Protein AF-A0A270NIE6-F1 (afdb_monomer)

Solvent-accessible surface area (backbone atoms only — not comparable to full-atom values): 16792 Å² total; per-residue (Å²): 114,75,76,63,45,63,46,50,38,39,29,34,31,37,40,39,69,91,58,76,72,56,66,39,48,55,47,39,53,56,35,48,53,36,43,53,53,34,56,81,64,68,55,95,53,49,45,58,44,56,24,44,24,31,44,52,94,65,23,50,78,43,71,44,88,89,45,62,70,89,76,57,91,70,56,41,25,40,32,25,55,38,37,57,43,45,68,83,49,50,78,67,17,35,52,46,37,45,51,52,52,51,52,41,39,77,68,23,21,28,41,32,23,9,50,60,25,38,60,52,42,44,78,68,62,71,51,94,58,83,70,79,80,87,55,83,86,41,101,49,44,50,58,48,74,55,92,49,39,33,38,18,38,46,69,70,16,39,58,56,50,52,41,40,54,38,25,51,63,65,31,64,66,37,28,50,51,44,41,56,74,69,63,58,89,46,66,21,54,49,62,68,35,54,70,41,72,55,81,76,50,56,69,74,50,68,42,46,43,36,24,52,51,51,46,66,78,39,43,46,82,38,92,55,68,65,59,35,22,64,57,29,74,37,56,69,73,59,41,44,54,51,29,24,73,57,63,76,39,44,62,70,60,48,50,52,44,50,30,43,38,50,43,53,52,43,45,74,73,65,47,55,73,89,58,40,30,54,63,38,35,29,91,48,61,67,61,39,49,53,53,37,23,73,73,70,75,38,46,73,70,54,48,53,49,38,42,77,64,36,57,129

InterPro domains:
  IPR009057 Homedomain-like superfamily [SSF46689] (206-255)
  IPR009057 Homedomain-like superfamily [SSF46689] (258-305)
  IPR018060 AraC-like, DNA binding HTH domain [PF12833] (229-305)
  IPR018060 AraC-like, DNA binding HTH domain [PS01124] (209-306)
  IPR018060 AraC-like, DNA binding HTH domain [SM00342] (222-304)
  IPR029062 Class I glutamine amidotransferase-like [G3DSA:3.40.50.880] (5-189)
  IPR029062 Class I glutamine amidotransferase-like [SSF52317] (10-180)
  IPR050204 AraC/XylS family transcriptional regulators [PTHR46796] (179-305)

Radius of gyration: 19.14 Å; Cα contacts (8 Å, |Δi|>4): 491; chains: 1; bounding box: 47×41×54 Å

Sequence (312 aa):
MEAATRKVYEIAVVESPGADASSVAAWGEVLHIANQAAMRRAADAPRLIATRWTTDEDGTPMACAGARPPCLDRPRAIALPDERSTRHLDGRAAAAFAHWLQTHHASGTTIAACNGSVSFIDRHGLLQSAPPLLLRDLDHAVVEDVDGIVTAIGSSAWIFIALRMIHRVYGSEVMGHVAGEAALCRRAMIAAGLHHFAPDFSHGDSAVLRAQRWLHGNLAVGIDLDGMCRASLLKPRTLQRRFSRATGTGPIKYAQHLRISYAQRLILRGVRIRDVHNRVGYTDSSAFRRIFHRISGCSPSKYIRYVMRGGE

Structure (mmCIF, N/CA/C/O backbone):
data_AF-A0A270NIE6-F1
#
_entry.id   AF-A0A270NIE6-F1
#
loop_
_atom_site.group_PDB
_atom_site.id
_atom_site.type_symbol
_atom_site.label_atom_id
_atom_site.label_alt_id
_atom_site.label_comp_id
_atom_site.label_asym_id
_atom_site.label_entity_id
_atom_site.label_seq_id
_atom_site.pdbx_PDB_ins_code
_atom_site.Cartn_x
_atom_site.Cartn_y
_atom_site.Cartn_z
_atom_site.occupancy
_atom_site.B_iso_or_equiv
_atom_site.auth_seq_id
_atom_site.auth_comp_id
_atom_site.auth_asym_id
_atom_site.auth_atom_id
_atom_site.pdbx_PDB_model_num
ATOM 1 N N . MET A 1 1 ? -13.971 23.254 2.337 1.00 37.47 1 MET A N 1
ATOM 2 C CA . MET A 1 1 ? -13.700 22.099 3.224 1.00 37.47 1 MET A CA 1
ATOM 3 C C . MET A 1 1 ? -12.950 20.975 2.498 1.00 37.47 1 MET A C 1
ATOM 5 O O . MET A 1 1 ? -11.916 20.549 2.989 1.00 37.47 1 MET A O 1
ATOM 9 N N . GLU A 1 2 ? -13.370 20.589 1.285 1.00 35.31 2 GLU A N 1
ATOM 10 C CA . GLU A 1 2 ? -12.753 19.529 0.451 1.00 35.31 2 GLU A CA 1
ATOM 11 C C . GLU A 1 2 ? -11.279 19.782 0.038 1.00 35.31 2 GLU A C 1
ATOM 13 O O . GLU A 1 2 ? -10.487 18.857 -0.129 1.00 35.31 2 GLU A O 1
ATOM 18 N N . ALA A 1 3 ? -10.861 21.050 -0.068 1.00 38.31 3 ALA A N 1
ATOM 19 C CA . ALA A 1 3 ? -9.466 21.413 -0.345 1.00 38.31 3 ALA A CA 1
ATOM 20 C C . ALA A 1 3 ? -8.526 21.251 0.869 1.00 38.31 3 ALA A C 1
ATOM 22 O O . ALA A 1 3 ? -7.316 21.137 0.689 1.00 38.31 3 ALA A O 1
ATOM 23 N N . ALA A 1 4 ? -9.058 21.246 2.099 1.00 43.34 4 ALA A N 1
ATOM 24 C CA . ALA A 1 4 ? -8.264 21.100 3.323 1.00 43.34 4 ALA A CA 1
ATO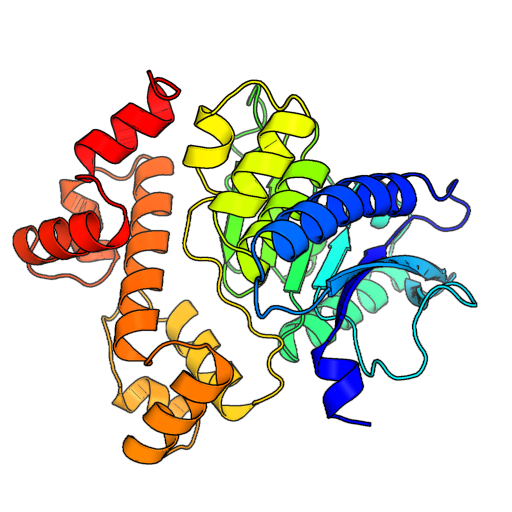M 25 C C . ALA A 1 4 ? -8.002 19.622 3.661 1.00 43.34 4 ALA A C 1
ATOM 27 O O . ALA A 1 4 ? -6.910 19.280 4.104 1.00 43.34 4 ALA A O 1
ATOM 28 N N . THR A 1 5 ? -8.959 18.735 3.373 1.00 49.25 5 THR A N 1
ATOM 29 C CA . THR A 1 5 ? -8.832 17.279 3.563 1.00 49.25 5 THR A CA 1
ATOM 30 C C . THR A 1 5 ? -7.877 16.635 2.562 1.00 49.25 5 THR A C 1
ATOM 32 O O . THR A 1 5 ? -7.151 15.707 2.908 1.00 49.25 5 THR A O 1
ATOM 35 N N . ARG A 1 6 ? -7.773 17.186 1.343 1.00 56.72 6 ARG A N 1
ATOM 36 C CA . ARG A 1 6 ? -6.775 16.772 0.339 1.00 56.72 6 ARG A CA 1
ATOM 37 C C . ARG A 1 6 ? -5.321 17.023 0.742 1.00 56.72 6 ARG A C 1
ATOM 39 O O . ARG A 1 6 ? -4.435 16.443 0.124 1.00 56.72 6 ARG A O 1
ATOM 46 N N . LYS A 1 7 ? -5.069 17.863 1.752 1.00 80.12 7 LYS A N 1
ATOM 47 C CA . LYS A 1 7 ? -3.715 18.219 2.204 1.00 80.12 7 LYS A CA 1
ATOM 48 C C . LYS A 1 7 ? -3.139 17.262 3.241 1.00 80.12 7 LYS A C 1
ATOM 50 O O . LYS A 1 7 ? -1.988 17.445 3.624 1.00 80.12 7 LYS A O 1
ATOM 55 N N . VAL A 1 8 ? -3.900 16.272 3.704 1.00 90.44 8 VAL A N 1
ATOM 56 C CA . VAL A 1 8 ? -3.464 15.361 4.766 1.00 90.44 8 VAL A CA 1
ATOM 57 C C . VAL A 1 8 ? -3.640 13.909 4.334 1.00 90.44 8 VAL A C 1
ATOM 59 O O . VAL A 1 8 ? -4.659 13.519 3.765 1.00 90.44 8 VAL A O 1
ATOM 62 N N . TYR A 1 9 ? -2.622 13.101 4.602 1.00 93.31 9 TYR A N 1
ATOM 63 C CA . TYR A 1 9 ? -2.654 11.656 4.475 1.00 93.31 9 TYR A CA 1
ATOM 64 C C . TYR A 1 9 ? -2.540 11.059 5.873 1.00 93.31 9 TYR A C 1
ATOM 66 O O . TYR A 1 9 ? -1.453 10.947 6.436 1.00 93.31 9 TYR A O 1
ATOM 74 N N . GLU A 1 10 ? -3.694 10.729 6.446 1.00 95.06 10 GLU A N 1
ATOM 75 C CA . GLU A 1 10 ? -3.774 10.120 7.768 1.00 95.06 10 GLU A CA 1
ATOM 76 C C . GLU A 1 10 ? -3.450 8.629 7.717 1.00 95.06 10 GLU A C 1
ATOM 78 O O . GLU A 1 10 ? -4.036 7.873 6.930 1.00 95.06 10 GLU A O 1
ATOM 83 N N . ILE A 1 11 ? -2.562 8.233 8.625 1.00 96.38 11 ILE A N 1
ATOM 84 C CA . ILE A 1 11 ? -2.233 6.858 8.963 1.00 96.38 11 ILE A CA 1
ATOM 85 C C . ILE A 1 11 ? -2.731 6.606 10.390 1.00 96.38 11 ILE A C 1
ATOM 87 O O . ILE A 1 11 ? -2.149 7.099 11.355 1.00 96.38 11 ILE A O 1
ATOM 91 N N . ALA A 1 12 ? -3.818 5.850 10.517 1.00 95.88 12 ALA A N 1
ATOM 92 C CA . ALA A 1 12 ? -4.342 5.395 11.798 1.00 95.88 12 ALA A CA 1
ATOM 93 C C . ALA A 1 12 ? -3.438 4.285 12.346 1.00 95.88 12 ALA A C 1
ATOM 95 O O . ALA A 1 12 ? -3.408 3.190 11.790 1.00 95.88 12 ALA A O 1
ATOM 96 N N . VAL A 1 13 ? -2.683 4.565 13.405 1.00 95.69 13 VAL A N 1
ATOM 97 C CA . VAL A 1 13 ? -1.805 3.597 14.071 1.00 95.69 13 VAL A CA 1
ATOM 98 C C . VAL A 1 13 ? -2.585 2.956 15.212 1.00 95.69 13 VAL A C 1
ATOM 100 O O . VAL A 1 13 ? -2.891 3.625 16.199 1.00 95.69 13 VAL A O 1
ATOM 103 N N . VAL A 1 14 ? -2.935 1.678 15.050 1.00 94.50 14 VAL A N 1
ATOM 104 C CA . VAL A 1 14 ? -3.731 0.930 16.029 1.00 94.50 14 VAL A CA 1
ATOM 105 C C . VAL A 1 14 ? -2.814 0.292 17.063 1.00 94.50 14 VAL A C 1
ATOM 107 O O . VAL A 1 14 ? -1.990 -0.568 16.743 1.00 94.50 14 VAL A O 1
ATOM 110 N N . GLU A 1 15 ? -2.974 0.698 18.311 1.00 90.38 15 GLU A N 1
ATOM 111 C CA . GLU A 1 15 ? -2.243 0.184 19.463 1.00 90.38 15 GLU A CA 1
ATOM 112 C C . GLU A 1 15 ? -3.169 -0.628 20.376 1.00 90.38 15 GLU A C 1
ATOM 114 O O . GLU A 1 15 ? -4.392 -0.482 20.346 1.00 90.38 15 GLU A O 1
ATOM 119 N N . SER A 1 16 ? -2.570 -1.481 21.210 1.00 85.50 16 SER A N 1
ATOM 120 C CA . SER A 1 16 ? -3.307 -2.190 22.259 1.00 85.50 16 SER A CA 1
ATOM 121 C C . SER A 1 16 ? -3.939 -1.194 23.242 1.00 85.50 16 SER A C 1
ATOM 123 O O . SER A 1 16 ? -3.305 -0.179 23.562 1.00 85.50 16 SER A O 1
ATOM 125 N N . PRO A 1 17 ? -5.123 -1.499 23.798 1.00 83.38 17 PRO A N 1
ATOM 126 C CA . PRO A 1 17 ? -5.678 -0.750 24.919 1.00 83.38 17 PRO A CA 1
ATOM 127 C C . PRO A 1 17 ? -4.657 -0.642 26.058 1.00 83.38 17 PRO A C 1
ATOM 129 O O . PRO A 1 17 ? -3.966 -1.613 26.372 1.00 83.38 17 PRO A O 1
ATOM 132 N N . GLY A 1 18 ? -4.522 0.552 26.640 1.00 76.19 18 GLY A N 1
ATOM 133 C CA . GLY A 1 18 ? -3.609 0.811 27.760 1.00 76.19 18 GLY A CA 1
ATOM 134 C C . GLY A 1 18 ? -2.116 0.887 27.414 1.00 76.19 18 GLY A C 1
ATOM 135 O O . GLY A 1 18 ? -1.318 1.096 28.319 1.00 76.19 18 GLY A O 1
ATOM 136 N N . ALA A 1 19 ? -1.718 0.749 26.144 1.00 77.06 19 ALA A N 1
ATOM 137 C CA . ALA A 1 19 ? -0.313 0.877 25.762 1.00 77.06 19 ALA A CA 1
ATOM 138 C C . ALA A 1 19 ? 0.218 2.309 25.956 1.00 77.06 19 ALA A C 1
ATOM 140 O O . ALA A 1 19 ? -0.483 3.293 25.707 1.00 77.06 19 ALA A O 1
ATOM 141 N N . ASP A 1 20 ? 1.489 2.435 26.314 1.00 72.12 20 ASP A N 1
ATOM 142 C CA . ASP A 1 20 ? 2.239 3.685 26.223 1.00 72.12 20 ASP A CA 1
ATOM 143 C C . ASP A 1 20 ? 2.320 4.027 24.728 1.00 72.12 20 ASP A C 1
ATOM 145 O O . ASP A 1 20 ? 2.699 3.148 23.950 1.00 72.12 20 ASP A O 1
ATOM 149 N N . ALA A 1 21 ? 1.938 5.248 24.320 1.00 78.44 21 ALA A N 1
ATOM 150 C CA . ALA A 1 21 ? 1.742 5.719 22.930 1.00 78.44 21 ALA A CA 1
ATOM 151 C C . ALA A 1 21 ? 3.026 5.757 22.056 1.00 78.44 21 ALA A C 1
ATOM 153 O O . ALA A 1 21 ? 3.297 6.702 21.315 1.00 78.44 21 ALA A O 1
ATOM 154 N N . SER A 1 22 ? 3.851 4.732 22.190 1.00 81.75 22 SER A N 1
ATOM 155 C CA . SER A 1 22 ? 5.202 4.558 21.689 1.00 81.75 22 SER A CA 1
ATOM 156 C C . SER A 1 22 ? 5.226 4.279 20.194 1.00 81.75 22 SER A C 1
ATOM 158 O O . SER A 1 22 ? 6.094 4.802 19.499 1.00 81.75 22 SER A O 1
ATOM 160 N N . SER A 1 23 ? 4.256 3.522 19.665 1.00 85.31 23 SER A N 1
ATOM 161 C CA . SER A 1 23 ? 4.218 3.233 18.231 1.00 85.31 23 SER A CA 1
ATOM 162 C C . SER A 1 23 ? 3.799 4.479 17.467 1.00 85.31 23 SER A C 1
ATOM 164 O O . SER A 1 23 ? 4.490 4.886 16.538 1.00 85.31 23 SER A O 1
ATOM 166 N N . VAL A 1 24 ? 2.716 5.147 17.872 1.00 89.62 24 VAL A N 1
ATOM 167 C CA . VAL A 1 24 ? 2.288 6.383 17.198 1.00 89.62 24 VAL A CA 1
ATOM 168 C C . VAL A 1 24 ? 3.349 7.490 17.290 1.00 89.62 24 VAL A C 1
ATOM 170 O O . VAL A 1 24 ? 3.541 8.215 16.313 1.00 89.62 24 VAL A O 1
ATOM 173 N N . ALA A 1 25 ? 4.087 7.586 18.404 1.00 89.88 25 ALA A N 1
ATOM 174 C CA . ALA A 1 25 ? 5.200 8.525 18.553 1.00 89.88 25 ALA A CA 1
ATOM 175 C C . ALA A 1 25 ? 6.346 8.219 17.574 1.00 89.88 25 ALA A C 1
ATOM 177 O O . ALA A 1 25 ? 6.747 9.103 16.816 1.00 89.88 25 ALA A O 1
ATOM 178 N N . ALA A 1 26 ? 6.795 6.959 17.503 1.00 91.00 26 ALA A N 1
ATOM 179 C CA . ALA A 1 26 ? 7.841 6.531 16.571 1.00 91.00 26 ALA A CA 1
ATOM 180 C C . ALA A 1 26 ? 7.449 6.776 15.101 1.00 91.00 26 ALA A C 1
ATOM 182 O O . ALA A 1 26 ? 8.252 7.240 14.290 1.00 91.00 26 ALA A O 1
ATOM 183 N N . TRP A 1 27 ? 6.184 6.529 14.747 1.00 93.25 27 TRP A N 1
ATOM 184 C CA . TRP A 1 27 ? 5.658 6.893 13.431 1.00 93.25 27 TRP A CA 1
ATOM 185 C C . TRP A 1 27 ? 5.664 8.410 13.219 1.00 93.25 27 TRP A C 1
ATOM 187 O O . TRP A 1 27 ? 6.053 8.874 12.149 1.00 93.25 27 TRP A O 1
ATOM 197 N N . GLY A 1 28 ? 5.265 9.191 14.223 1.00 93.25 28 GLY A N 1
ATOM 198 C CA . GLY A 1 28 ? 5.285 10.651 14.185 1.00 93.25 28 GLY A CA 1
ATOM 199 C C . GLY A 1 28 ? 6.659 11.222 13.830 1.00 93.25 28 GLY A C 1
ATOM 200 O O . GLY A 1 28 ? 6.741 12.088 12.959 1.00 93.25 28 GLY A O 1
ATOM 201 N N . GLU A 1 29 ? 7.730 10.700 14.428 1.00 93.44 29 GLU A N 1
ATOM 202 C CA . GLU A 1 29 ? 9.116 11.103 14.145 1.00 93.44 29 GLU A CA 1
ATOM 203 C C . GLU A 1 29 ? 9.521 10.799 12.697 1.00 93.44 29 GLU A C 1
ATOM 205 O O . GLU A 1 29 ? 9.965 11.681 11.959 1.00 93.44 29 GLU A O 1
ATOM 210 N N . VAL A 1 30 ? 9.285 9.569 12.240 1.00 93.88 30 VAL A N 1
ATOM 211 C CA . VAL A 1 30 ? 9.626 9.129 10.877 1.00 93.88 30 VAL A CA 1
ATOM 212 C C . VAL A 1 30 ? 8.860 9.937 9.825 1.00 93.88 30 VAL A C 1
ATOM 214 O O . VAL A 1 30 ? 9.427 10.391 8.826 1.00 93.88 30 VAL A O 1
ATOM 217 N N . LEU A 1 31 ? 7.566 10.176 10.057 1.00 95.69 31 LEU A N 1
ATOM 218 C CA . LEU A 1 31 ? 6.741 11.003 9.180 1.00 95.69 31 LEU A CA 1
ATOM 219 C C . LEU A 1 31 ? 7.132 12.482 9.252 1.00 95.69 31 LEU A C 1
ATOM 221 O O . LEU A 1 31 ? 6.995 13.192 8.256 1.00 95.69 31 LEU A O 1
ATOM 225 N N . HIS A 1 32 ? 7.630 12.970 10.389 1.00 95.06 32 HIS A N 1
ATOM 226 C CA . HIS A 1 32 ? 8.150 14.328 10.506 1.00 95.06 32 HIS A CA 1
ATOM 227 C C . HIS A 1 32 ? 9.356 14.536 9.585 1.00 95.06 32 HIS A C 1
ATOM 229 O O . HIS A 1 32 ? 9.351 15.482 8.793 1.00 95.06 32 HIS A O 1
ATOM 235 N N . ILE A 1 33 ? 10.325 13.615 9.606 1.00 94.50 33 ILE A N 1
ATOM 236 C CA . ILE A 1 33 ? 11.493 13.639 8.709 1.00 94.50 33 ILE A CA 1
ATOM 237 C C . ILE A 1 33 ? 11.033 13.598 7.244 1.00 94.50 33 ILE A C 1
ATOM 239 O O . ILE A 1 33 ? 11.468 14.413 6.426 1.00 94.50 33 ILE A O 1
ATOM 243 N N . ALA A 1 34 ? 10.084 12.714 6.915 1.00 95.38 34 ALA A N 1
ATOM 244 C CA . ALA A 1 34 ? 9.528 12.603 5.566 1.00 95.38 34 ALA A CA 1
ATOM 245 C C . ALA A 1 34 ? 8.875 13.911 5.087 1.00 95.38 34 ALA A C 1
ATOM 247 O O . ALA A 1 34 ? 9.151 14.379 3.981 1.00 95.38 34 ALA A O 1
ATOM 248 N N . ASN A 1 35 ? 8.039 14.523 5.931 1.00 96.06 35 ASN A N 1
ATOM 249 C CA . ASN A 1 35 ? 7.370 15.789 5.641 1.00 96.06 35 ASN A CA 1
ATOM 250 C C . ASN A 1 35 ? 8.386 16.916 5.407 1.00 96.06 35 ASN A C 1
ATOM 252 O O . ASN A 1 35 ? 8.251 17.661 4.439 1.00 96.06 35 ASN A O 1
ATOM 256 N N . GLN A 1 36 ? 9.421 17.031 6.248 1.00 94.25 36 GLN A N 1
ATOM 257 C CA . GLN A 1 36 ? 10.471 18.035 6.058 1.00 94.25 36 GLN A CA 1
ATOM 258 C C . GLN A 1 36 ? 11.211 17.836 4.730 1.00 94.25 36 GLN A C 1
ATOM 260 O O . GLN A 1 36 ? 11.423 18.790 3.979 1.00 94.25 36 GLN A O 1
ATOM 265 N N . ALA A 1 37 ? 11.587 16.597 4.419 1.00 93.69 37 ALA A N 1
ATOM 266 C CA . ALA A 1 37 ? 12.301 16.268 3.194 1.00 93.69 37 ALA A CA 1
ATOM 267 C C . ALA A 1 37 ? 11.462 16.519 1.932 1.00 93.69 37 ALA A C 1
ATOM 269 O O . ALA A 1 37 ? 12.011 16.975 0.926 1.00 93.69 37 ALA A O 1
ATOM 270 N N . ALA A 1 38 ? 10.151 16.266 1.996 1.00 94.25 38 ALA A N 1
ATOM 271 C CA . ALA A 1 38 ? 9.194 16.579 0.939 1.00 94.25 38 ALA A CA 1
ATOM 272 C C . ALA A 1 38 ? 9.005 18.097 0.762 1.00 94.25 38 ALA A C 1
ATOM 274 O O . ALA A 1 38 ? 9.014 18.589 -0.367 1.00 94.25 38 ALA A O 1
ATOM 275 N N . MET A 1 39 ? 8.916 18.855 1.862 1.00 92.12 39 MET A N 1
ATOM 276 C CA . MET A 1 39 ? 8.812 20.321 1.834 1.00 92.12 39 MET A CA 1
ATOM 277 C C . MET A 1 39 ? 10.044 20.976 1.206 1.00 92.12 39 MET A C 1
ATOM 279 O O . MET A 1 39 ? 9.897 21.8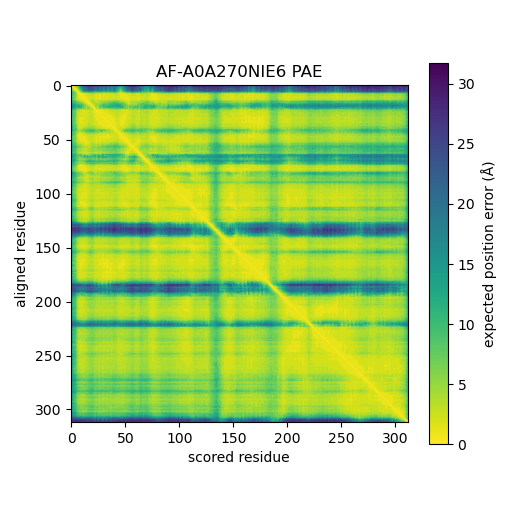27 0.333 1.00 92.12 39 MET A O 1
ATOM 283 N N . ARG A 1 40 ? 11.258 20.544 1.578 1.00 92.56 40 ARG A N 1
ATOM 284 C CA . ARG A 1 40 ? 12.515 21.050 0.984 1.00 92.56 40 ARG A CA 1
ATOM 285 C C . ARG A 1 40 ? 12.597 20.822 -0.529 1.00 92.56 40 ARG A C 1
ATOM 287 O O . ARG A 1 40 ? 13.335 21.521 -1.211 1.00 92.56 40 ARG A O 1
ATOM 294 N N . ARG A 1 41 ? 11.844 19.848 -1.043 1.00 91.06 41 ARG A N 1
ATOM 295 C CA . ARG A 1 41 ? 11.765 19.485 -2.465 1.00 91.06 41 ARG A CA 1
ATOM 296 C C . ARG A 1 41 ? 10.552 20.074 -3.182 1.00 91.06 41 ARG A C 1
ATOM 298 O O . ARG A 1 41 ? 10.339 19.749 -4.344 1.00 91.06 41 ARG A O 1
ATOM 305 N N . ALA A 1 42 ? 9.753 20.899 -2.502 1.00 87.25 42 ALA A N 1
ATOM 306 C CA . ALA A 1 42 ? 8.506 21.458 -3.023 1.00 87.25 42 ALA A CA 1
ATOM 307 C C . ALA A 1 42 ? 7.551 20.389 -3.600 1.00 87.25 42 ALA A C 1
ATOM 309 O O . ALA A 1 42 ? 6.910 20.602 -4.629 1.00 87.25 42 ALA A O 1
ATOM 310 N N . ALA A 1 43 ? 7.467 19.221 -2.950 1.00 82.88 43 ALA A N 1
ATOM 311 C CA . ALA A 1 43 ? 6.586 18.146 -3.392 1.00 82.88 43 ALA A CA 1
ATOM 312 C C . ALA A 1 43 ? 5.105 18.560 -3.286 1.00 82.88 43 ALA A C 1
ATOM 314 O O . ALA A 1 43 ? 4.629 18.906 -2.203 1.00 82.88 43 ALA A O 1
ATOM 315 N N . ASP A 1 44 ? 4.363 18.468 -4.393 1.00 86.12 44 ASP A N 1
ATOM 316 C CA . ASP A 1 44 ? 2.907 18.661 -4.422 1.00 86.12 44 ASP A CA 1
ATOM 317 C C . ASP A 1 44 ? 2.192 17.379 -3.968 1.00 86.12 44 ASP A C 1
ATOM 319 O O .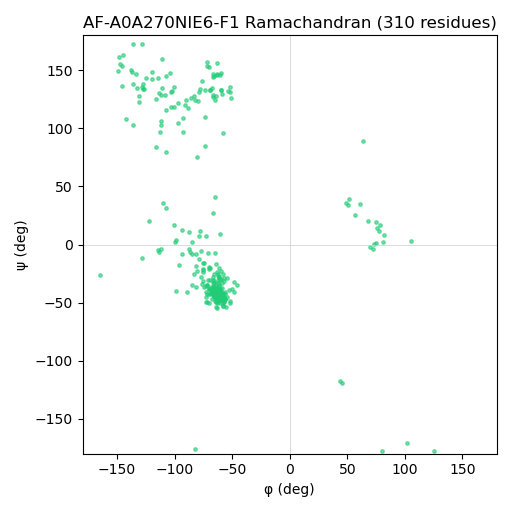 ASP A 1 44 ? 1.705 16.574 -4.764 1.00 86.12 44 ASP A O 1
ATOM 323 N N . ALA A 1 45 ? 2.224 17.134 -2.659 1.00 87.75 45 ALA A N 1
ATOM 324 C CA . ALA A 1 45 ? 1.684 15.931 -2.042 1.00 87.75 45 ALA A CA 1
ATOM 325 C C . ALA A 1 45 ? 1.098 16.234 -0.651 1.00 87.75 45 ALA A C 1
ATOM 327 O O . ALA A 1 45 ? 1.524 17.178 0.020 1.00 87.75 45 ALA A O 1
ATOM 328 N N . PRO A 1 46 ? 0.116 15.442 -0.182 1.00 91.88 46 PRO A N 1
ATOM 329 C CA . PRO A 1 46 ? -0.461 15.628 1.144 1.00 91.88 46 PRO A CA 1
ATOM 330 C C . PRO A 1 46 ? 0.585 15.414 2.243 1.00 91.88 46 PRO A C 1
ATOM 332 O O . PRO A 1 46 ? 1.451 14.549 2.129 1.00 91.88 46 PRO A O 1
ATOM 335 N N . ARG A 1 47 ? 0.467 16.157 3.345 1.00 93.88 47 ARG A N 1
ATOM 336 C CA . ARG A 1 47 ? 1.251 15.959 4.569 1.00 93.88 47 ARG A CA 1
ATOM 337 C C . ARG A 1 47 ? 0.885 14.625 5.217 1.00 93.88 47 ARG A C 1
ATOM 339 O O . ARG A 1 47 ? -0.292 14.382 5.482 1.00 93.88 47 ARG A O 1
ATOM 346 N N . LEU A 1 48 ? 1.873 13.793 5.523 1.00 95.56 48 LEU A N 1
ATOM 347 C CA . LEU A 1 48 ? 1.661 12.551 6.265 1.00 95.56 48 LEU A CA 1
ATOM 348 C C . LEU A 1 48 ? 1.493 12.841 7.758 1.00 95.56 48 LEU A C 1
ATOM 350 O O . LEU A 1 48 ? 2.290 13.582 8.338 1.00 95.56 48 LEU A O 1
ATOM 354 N N . ILE A 1 49 ? 0.485 12.239 8.387 1.00 95.12 49 ILE A N 1
ATOM 355 C CA . ILE A 1 49 ? 0.309 12.269 9.845 1.00 95.12 49 ILE A CA 1
ATOM 356 C C . ILE A 1 49 ? 0.008 10.866 10.367 1.00 95.12 49 ILE A C 1
ATOM 358 O O . ILE A 1 49 ? -0.665 10.086 9.692 1.00 95.12 49 ILE A O 1
ATOM 362 N N . ALA A 1 50 ? 0.478 10.575 11.576 1.00 95.12 50 ALA A N 1
ATOM 363 C CA . ALA A 1 50 ? 0.079 9.399 12.334 1.00 95.12 50 ALA A CA 1
ATOM 364 C C . ALA A 1 50 ? -0.932 9.825 13.400 1.00 95.12 50 ALA A C 1
ATOM 366 O O . ALA A 1 50 ? -0.709 10.815 14.098 1.00 95.12 50 ALA A O 1
ATOM 367 N N . THR A 1 51 ? -2.041 9.100 13.509 1.00 94.69 51 THR A N 1
ATOM 368 C CA . THR A 1 51 ? -3.059 9.318 14.542 1.00 94.69 51 THR A CA 1
ATOM 369 C C . THR A 1 51 ? -3.192 8.060 15.380 1.00 94.69 51 THR A C 1
ATOM 371 O O . THR A 1 51 ? -3.063 6.947 14.870 1.00 94.69 51 THR A O 1
ATOM 374 N N . ARG A 1 52 ? -3.403 8.230 16.686 1.00 93.38 52 ARG A N 1
ATOM 375 C CA . ARG A 1 52 ? -3.486 7.112 17.623 1.00 93.38 52 ARG A CA 1
ATOM 376 C C . ARG A 1 52 ? -4.890 6.526 17.627 1.00 93.38 52 ARG A C 1
ATOM 378 O O . ARG A 1 52 ? -5.859 7.262 17.825 1.00 93.38 52 ARG A O 1
ATOM 385 N N . TRP A 1 53 ? -4.975 5.216 17.446 1.00 93.81 53 TRP A N 1
ATOM 386 C CA . TRP A 1 53 ? -6.208 4.449 17.539 1.00 93.81 53 TRP A CA 1
ATOM 387 C C . TRP A 1 53 ? -6.032 3.316 18.544 1.00 93.81 53 TRP A C 1
ATOM 389 O O . TRP A 1 53 ? -4.966 2.709 18.623 1.00 93.81 53 TRP A O 1
ATOM 399 N N . THR A 1 54 ? -7.084 3.026 19.293 1.00 91.88 54 THR A N 1
ATOM 400 C CA . THR A 1 54 ? -7.176 1.867 20.188 1.00 91.88 54 THR A CA 1
ATOM 401 C C . THR A 1 54 ? -8.463 1.113 19.890 1.00 91.88 54 THR A C 1
ATOM 403 O O . THR A 1 54 ? -9.292 1.571 19.108 1.00 91.88 54 THR A O 1
ATOM 406 N N . THR A 1 55 ? -8.637 -0.045 20.499 1.00 90.44 55 THR A N 1
ATOM 407 C CA . THR A 1 55 ? -9.877 -0.825 20.482 1.00 90.44 55 THR A CA 1
ATOM 408 C C . THR A 1 55 ? -10.600 -0.673 21.817 1.00 90.44 55 THR A C 1
ATOM 410 O O . THR A 1 55 ? -9.960 -0.464 22.849 1.00 90.44 55 THR A O 1
ATOM 413 N N . ASP A 1 56 ? -11.928 -0.716 21.804 1.00 88.19 56 ASP A N 1
ATOM 414 C CA . ASP A 1 56 ? -12.716 -0.908 23.024 1.00 88.19 56 ASP A CA 1
ATOM 415 C C . ASP A 1 56 ? -12.815 -2.402 23.394 1.00 88.19 56 ASP A C 1
ATOM 417 O O . ASP A 1 56 ? -12.200 -3.261 22.753 1.00 88.19 56 ASP A O 1
ATOM 421 N N . GLU A 1 57 ? -13.576 -2.716 24.446 1.00 83.75 57 GLU A N 1
ATOM 422 C CA . GLU A 1 57 ? -13.792 -4.093 24.918 1.00 83.75 57 GLU A CA 1
ATOM 423 C C . GLU A 1 57 ? -14.499 -4.979 23.876 1.00 83.75 57 GLU A C 1
ATOM 425 O O . GLU A 1 57 ? -14.264 -6.186 23.827 1.00 83.75 57 GLU A O 1
ATOM 430 N N . ASP A 1 58 ? -15.305 -4.383 22.993 1.00 86.62 58 ASP A N 1
ATOM 431 C CA . ASP A 1 58 ? -15.994 -5.071 21.898 1.00 86.62 58 ASP A CA 1
ATOM 432 C C . ASP A 1 58 ? -15.108 -5.226 20.646 1.00 86.62 58 ASP A C 1
ATOM 434 O O . ASP A 1 58 ? -15.549 -5.765 19.626 1.00 86.62 58 ASP A O 1
ATOM 438 N N . GLY A 1 59 ? -13.851 -4.772 20.699 1.00 84.00 59 GLY A N 1
ATOM 439 C CA . GLY A 1 59 ? -12.918 -4.794 19.574 1.00 84.00 59 GLY A CA 1
ATOM 440 C C . GLY A 1 59 ? -13.192 -3.721 18.520 1.00 84.00 59 GLY A C 1
ATOM 441 O O . GLY A 1 59 ? -12.647 -3.798 17.416 1.00 84.00 59 GLY A O 1
ATOM 442 N N . THR A 1 60 ? -14.014 -2.718 18.830 1.00 87.88 60 THR A N 1
ATOM 443 C CA . THR A 1 60 ? -14.331 -1.600 17.938 1.00 87.88 60 THR A CA 1
ATOM 444 C C . THR A 1 60 ? -13.200 -0.572 17.959 1.00 87.88 60 THR A C 1
ATOM 446 O O . THR A 1 60 ? -12.853 -0.048 19.019 1.00 87.88 60 THR A O 1
ATOM 449 N N . PRO A 1 61 ? -12.607 -0.231 16.803 1.00 89.19 61 PRO A N 1
ATOM 450 C CA . PRO A 1 61 ? -11.535 0.760 16.749 1.00 89.19 61 PRO A CA 1
ATOM 451 C C . PRO A 1 61 ? -12.038 2.180 16.949 1.00 89.19 61 PRO A C 1
ATOM 453 O O . PRO A 1 61 ? -12.966 2.628 16.276 1.00 89.19 61 PRO A O 1
ATOM 456 N N . MET A 1 62 ? -11.353 2.924 17.810 1.00 89.75 62 MET A N 1
ATOM 457 C CA . MET A 1 62 ? -11.651 4.311 18.128 1.00 89.75 62 MET A CA 1
ATOM 458 C C . MET A 1 62 ? -10.382 5.160 18.079 1.00 89.75 62 MET A C 1
ATOM 460 O O . MET A 1 62 ? -9.340 4.796 18.629 1.00 89.75 62 MET A O 1
ATOM 464 N N . ALA A 1 63 ? -10.473 6.325 17.439 1.00 90.69 63 ALA A N 1
ATOM 465 C CA . ALA A 1 63 ? -9.426 7.334 17.528 1.00 90.69 63 ALA A CA 1
ATOM 466 C C . ALA A 1 63 ? -9.377 7.888 18.957 1.00 90.69 63 ALA A C 1
ATOM 468 O O . ALA A 1 63 ? -10.415 8.239 19.523 1.00 90.69 63 ALA A O 1
ATOM 469 N N . CYS A 1 64 ? -8.181 8.028 19.529 1.00 86.50 64 CYS A N 1
ATOM 470 C CA . CYS A 1 64 ? -8.047 8.685 20.825 1.00 86.50 64 CYS A CA 1
ATOM 471 C C . CYS A 1 64 ? -8.482 10.161 20.728 1.00 86.50 64 CYS A C 1
ATOM 473 O O . CYS A 1 64 ? -8.267 10.822 19.707 1.00 86.50 64 CYS A O 1
ATOM 475 N N . ALA A 1 65 ? -9.086 10.695 21.794 1.00 75.06 65 ALA A N 1
ATOM 476 C CA . ALA A 1 65 ? -9.590 12.067 21.817 1.00 75.06 65 ALA A CA 1
ATOM 477 C C . ALA A 1 65 ? -8.499 13.083 21.426 1.00 75.06 65 ALA A C 1
ATOM 479 O O . ALA A 1 65 ? -7.371 13.022 21.909 1.00 75.06 65 ALA A O 1
ATOM 480 N N . GLY A 1 66 ? -8.831 14.002 20.514 1.00 74.88 66 GLY A N 1
ATOM 481 C CA . GLY A 1 66 ? -7.899 15.018 20.010 1.00 74.88 66 GLY A CA 1
ATOM 482 C C . GLY A 1 66 ? -6.806 14.500 19.064 1.00 74.88 66 GLY A C 1
ATOM 483 O O . GLY A 1 66 ? -6.067 15.309 18.509 1.00 74.88 66 GLY A O 1
ATOM 484 N N . ALA A 1 67 ? -6.714 13.188 18.814 1.0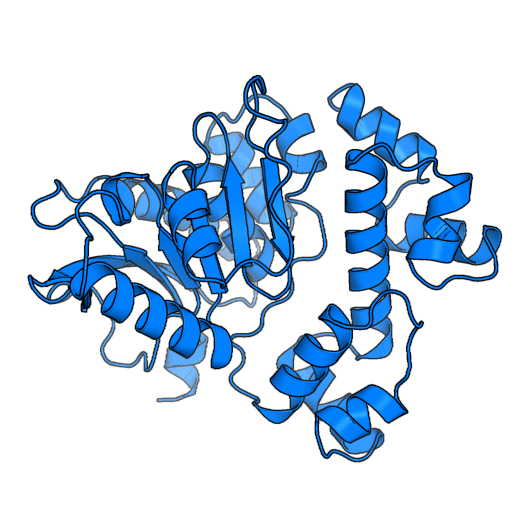0 74.56 67 ALA A N 1
ATOM 485 C CA . ALA A 1 67 ? -5.671 12.620 17.959 1.00 74.56 67 ALA A CA 1
ATOM 486 C C . ALA A 1 67 ? -5.898 12.880 16.463 1.00 74.56 67 ALA A C 1
ATOM 488 O O . ALA A 1 67 ? -4.976 12.696 15.670 1.00 74.56 67 ALA A O 1
ATOM 489 N N . ARG A 1 68 ? -7.110 13.284 16.058 1.00 85.12 68 ARG A N 1
ATOM 490 C CA . ARG A 1 68 ? -7.514 13.359 14.652 1.00 85.12 68 ARG A CA 1
ATOM 491 C C . ARG A 1 68 ? -8.085 14.730 14.273 1.00 85.12 68 ARG A C 1
ATOM 493 O O . ARG A 1 68 ? -8.962 15.233 14.974 1.00 85.12 68 ARG A O 1
ATOM 500 N N . PRO A 1 69 ? -7.664 15.314 13.134 1.00 79.44 69 PRO A N 1
ATOM 501 C CA . PRO A 1 69 ? -8.302 16.508 12.593 1.00 79.44 69 PRO A CA 1
ATOM 502 C C . PRO A 1 69 ? -9.800 16.266 12.310 1.00 79.44 69 PRO A C 1
ATOM 504 O O . PRO A 1 69 ? -10.120 15.313 11.596 1.00 79.44 69 PRO A O 1
ATOM 507 N N . PRO A 1 70 ? -10.719 17.138 12.774 1.00 73.31 70 PRO A N 1
ATOM 508 C CA . PRO A 1 70 ? -12.168 16.940 12.620 1.00 73.31 70 PRO A CA 1
ATOM 509 C C . PRO A 1 70 ? -12.655 16.879 11.169 1.00 73.31 70 PRO A C 1
ATOM 511 O O . PRO A 1 70 ? -13.747 16.399 10.898 1.00 73.31 70 PRO A O 1
ATOM 514 N N . CYS A 1 71 ? -11.867 17.401 10.227 1.00 72.50 71 CYS A N 1
ATOM 515 C CA . CYS A 1 71 ? -12.236 17.460 8.819 1.00 72.50 71 CYS A CA 1
ATOM 516 C C . CYS A 1 71 ? -12.064 16.131 8.075 1.00 72.50 71 CYS A C 1
ATOM 518 O O . CYS A 1 71 ? -12.509 16.031 6.937 1.00 72.50 71 CYS A O 1
ATOM 520 N N . LEU A 1 72 ? -11.386 15.136 8.653 1.00 79.69 72 LEU A N 1
ATOM 521 C CA . LEU A 1 72 ? -11.111 13.886 7.955 1.00 79.69 72 LEU A CA 1
ATOM 522 C C . LEU A 1 72 ? -12.288 12.916 8.099 1.00 79.69 72 LEU A C 1
ATOM 524 O O . LEU A 1 72 ? -12.657 12.550 9.207 1.00 79.69 72 LEU A O 1
ATOM 528 N N . ASP A 1 73 ? -12.816 12.416 6.981 1.00 81.38 73 ASP A N 1
ATOM 529 C CA . ASP A 1 73 ? -13.896 11.417 7.013 1.00 81.38 73 ASP A CA 1
ATOM 530 C C . ASP A 1 73 ? -13.376 10.054 7.482 1.00 81.38 73 ASP A C 1
ATOM 532 O O . ASP A 1 73 ? -13.887 9.462 8.424 1.00 81.38 73 ASP A O 1
ATOM 536 N N . ARG A 1 74 ? -12.276 9.578 6.887 1.00 87.75 74 ARG A N 1
ATOM 537 C CA . ARG A 1 74 ? -11.662 8.271 7.192 1.00 87.75 74 ARG A CA 1
ATOM 538 C C . ARG A 1 74 ? -10.137 8.294 7.032 1.00 87.75 74 ARG A C 1
ATOM 540 O O . ARG A 1 74 ? -9.641 9.108 6.245 1.00 87.75 74 ARG A O 1
ATOM 547 N N . PRO A 1 75 ? -9.398 7.407 7.717 1.00 93.38 75 PRO A N 1
ATOM 548 C CA . PRO A 1 75 ? -7.968 7.265 7.490 1.00 93.38 75 PRO A CA 1
ATOM 549 C C . PRO A 1 75 ? -7.685 6.739 6.076 1.00 93.38 75 PRO A C 1
ATOM 551 O O . PRO A 1 75 ? -8.431 5.918 5.527 1.00 93.38 75 PRO A O 1
ATOM 554 N N . ARG A 1 76 ? -6.587 7.206 5.472 1.00 94.56 76 ARG A N 1
ATOM 555 C CA . ARG A 1 76 ? -6.130 6.732 4.151 1.00 94.56 76 ARG A CA 1
ATOM 556 C C . ARG A 1 76 ? -5.312 5.448 4.271 1.00 94.56 76 ARG A C 1
ATOM 558 O O . ARG A 1 76 ? -5.306 4.640 3.341 1.00 94.56 76 ARG A O 1
ATOM 565 N N . ALA A 1 77 ? -4.690 5.229 5.427 1.00 96.69 77 ALA A N 1
ATOM 566 C CA . ALA A 1 77 ? -4.102 3.956 5.813 1.00 96.69 77 ALA A CA 1
ATOM 567 C C . ALA A 1 77 ? -4.411 3.617 7.276 1.00 96.69 77 ALA A C 1
ATOM 569 O O . ALA A 1 77 ? -4.500 4.509 8.114 1.00 96.69 77 ALA A O 1
ATOM 570 N N . ILE A 1 78 ? -4.532 2.329 7.572 1.00 97.44 78 ILE A N 1
ATOM 571 C CA . ILE A 1 78 ? -4.595 1.763 8.918 1.00 97.44 78 ILE A CA 1
ATOM 572 C C . ILE A 1 78 ? -3.356 0.888 9.084 1.00 97.44 78 ILE A C 1
ATOM 574 O O . ILE A 1 78 ? -3.110 0.013 8.256 1.00 97.44 78 ILE A O 1
ATOM 578 N N . ALA A 1 79 ? -2.574 1.135 10.127 1.00 96.81 79 ALA A N 1
ATOM 579 C CA . ALA A 1 79 ? -1.356 0.412 10.447 1.00 96.81 79 ALA A CA 1
ATOM 580 C C . ALA A 1 79 ? -1.523 -0.368 11.757 1.00 96.81 79 ALA A C 1
ATOM 582 O O . ALA A 1 79 ? -1.915 0.193 12.778 1.00 96.81 79 ALA A O 1
ATOM 583 N N . LEU A 1 80 ? -1.171 -1.652 11.714 1.00 94.94 80 LEU A N 1
ATOM 584 C CA . LEU A 1 80 ? -1.029 -2.573 12.838 1.00 94.94 80 LEU A CA 1
ATOM 585 C C . LEU A 1 80 ? 0.483 -2.801 13.028 1.00 94.94 80 LEU A C 1
ATOM 587 O O . LEU A 1 80 ? 1.037 -3.757 12.469 1.00 94.94 80 LEU A O 1
ATOM 591 N N . PRO A 1 81 ? 1.193 -1.858 13.679 1.00 88.00 81 PRO A N 1
ATOM 592 C CA . PRO A 1 81 ? 2.655 -1.795 13.660 1.00 88.00 81 PRO A CA 1
ATOM 593 C C . PRO A 1 81 ? 3.330 -2.930 14.431 1.00 88.00 81 PRO A C 1
ATOM 595 O O . PRO A 1 81 ? 4.507 -3.195 14.195 1.00 88.00 81 PRO A O 1
ATOM 598 N N . ASP A 1 82 ? 2.606 -3.591 15.330 1.00 83.56 82 ASP A N 1
ATOM 599 C CA . ASP A 1 82 ? 3.140 -4.614 16.217 1.00 83.56 82 ASP A CA 1
ATOM 600 C C . ASP A 1 82 ? 2.111 -5.729 16.455 1.00 83.56 82 ASP A C 1
ATOM 602 O O . ASP A 1 82 ? 0.919 -5.559 16.206 1.00 83.56 82 ASP A O 1
ATOM 606 N N . GLU A 1 83 ? 2.557 -6.884 16.949 1.00 80.69 83 GLU A N 1
ATOM 607 C CA . GLU A 1 83 ? 1.675 -7.988 17.338 1.00 80.69 83 GLU A CA 1
ATOM 608 C C . GLU A 1 83 ? 0.699 -7.612 18.463 1.00 80.69 83 GLU A C 1
ATOM 610 O O . GLU A 1 83 ? -0.408 -8.151 18.527 1.00 80.69 83 GLU A O 1
ATOM 615 N N . ARG A 1 84 ? 1.063 -6.657 19.332 1.00 85.12 84 ARG A N 1
ATOM 616 C CA . ARG A 1 84 ? 0.181 -6.165 20.402 1.00 85.12 84 ARG A CA 1
ATOM 617 C C . ARG A 1 84 ? -1.075 -5.485 19.858 1.00 85.12 84 ARG A C 1
ATOM 619 O O . ARG A 1 84 ? -2.090 -5.489 20.552 1.00 85.12 84 ARG A O 1
ATOM 626 N N . SER A 1 85 ? -1.042 -4.974 18.622 1.00 84.62 85 SER A N 1
ATOM 627 C CA . SER A 1 85 ? -2.210 -4.385 17.956 1.00 84.62 85 SER A CA 1
ATOM 628 C C . SER A 1 85 ? -3.385 -5.358 17.858 1.00 84.62 85 SER A C 1
ATOM 630 O O . SER A 1 85 ? -4.525 -4.914 17.849 1.00 84.62 85 SER A O 1
ATOM 632 N N . THR A 1 86 ? -3.125 -6.670 17.795 1.00 89.31 86 THR A N 1
ATOM 633 C CA . THR A 1 86 ? -4.182 -7.683 17.639 1.00 89.31 86 THR A CA 1
ATOM 634 C C . THR A 1 86 ? -4.129 -8.807 18.669 1.00 89.31 86 THR A C 1
ATOM 636 O O . THR A 1 86 ? -5.070 -9.587 18.743 1.00 89.31 86 THR A O 1
ATOM 639 N N . ARG A 1 87 ? -3.054 -8.936 19.463 1.00 87.69 87 ARG A N 1
ATOM 640 C CA . ARG A 1 87 ? -2.877 -10.047 20.422 1.00 87.69 87 ARG A CA 1
ATOM 641 C C . ARG A 1 87 ? -3.992 -10.138 21.469 1.00 87.69 87 ARG A C 1
ATOM 643 O O . ARG A 1 87 ? -4.299 -11.238 21.907 1.00 87.69 87 ARG A O 1
ATOM 650 N N . HIS A 1 88 ? -4.551 -9.004 21.879 1.00 88.62 88 HIS A N 1
ATOM 651 C CA . HIS A 1 88 ? -5.607 -8.933 22.890 1.00 88.62 88 HIS A CA 1
ATOM 652 C C . HIS A 1 88 ? -7.010 -9.220 22.324 1.00 88.62 88 HIS A C 1
ATOM 654 O O . HIS A 1 88 ? -7.959 -9.296 23.092 1.00 88.62 88 HIS A O 1
ATOM 660 N N . LEU A 1 89 ? -7.155 -9.338 20.999 1.00 90.56 89 LEU A N 1
ATOM 661 C CA . LEU A 1 89 ? -8.443 -9.554 20.349 1.00 90.56 89 LEU A CA 1
ATOM 662 C C . LEU A 1 89 ? -8.734 -11.048 20.216 1.00 90.56 89 LEU A C 1
ATOM 664 O O . LEU A 1 89 ? -7.984 -11.781 19.566 1.00 90.56 89 LEU A O 1
ATOM 668 N N . ASP A 1 90 ? -9.872 -11.480 20.746 1.00 90.56 90 ASP A N 1
ATOM 669 C CA . ASP A 1 90 ? -10.379 -12.840 20.613 1.00 90.56 90 ASP A CA 1
ATOM 670 C C . ASP A 1 90 ? -11.886 -12.867 20.306 1.00 90.56 90 ASP A C 1
ATOM 672 O O . ASP A 1 90 ? -12.556 -11.834 20.229 1.00 90.56 90 ASP A O 1
ATOM 676 N N . GLY A 1 91 ? -12.403 -14.067 20.018 1.00 92.50 91 GLY A N 1
ATOM 677 C CA . GLY A 1 91 ? -13.830 -14.326 19.822 1.00 92.50 91 GLY A CA 1
ATOM 678 C C . GLY A 1 91 ? -14.559 -13.274 18.976 1.00 92.50 91 GLY A C 1
ATOM 679 O O . GLY A 1 91 ? -14.268 -13.079 17.791 1.00 92.50 91 GLY A O 1
ATOM 680 N N . ARG A 1 92 ? -15.536 -12.606 19.599 1.00 91.56 92 ARG A N 1
ATOM 681 C CA . ARG A 1 92 ? -16.371 -11.579 18.961 1.00 91.56 92 ARG A CA 1
ATOM 682 C C . ARG A 1 92 ? -15.594 -10.296 18.655 1.00 91.56 92 ARG A C 1
ATOM 684 O O . ARG A 1 92 ? -15.807 -9.729 17.585 1.00 91.56 92 ARG A O 1
ATOM 691 N N . ALA A 1 93 ? -14.689 -9.880 19.539 1.00 92.69 93 ALA A N 1
ATOM 692 C CA . ALA A 1 93 ? -13.898 -8.664 19.371 1.00 92.69 93 ALA A CA 1
ATOM 693 C C . ALA A 1 93 ? -12.955 -8.765 18.164 1.00 92.69 93 ALA A C 1
ATOM 695 O O . ALA A 1 93 ? -12.886 -7.857 17.334 1.00 92.69 93 ALA A O 1
ATOM 696 N N . ALA A 1 94 ? -12.307 -9.920 17.985 1.00 93.75 94 ALA A N 1
ATOM 697 C CA . ALA A 1 94 ? -11.501 -10.201 16.798 1.00 93.75 94 ALA A CA 1
ATOM 698 C C . ALA A 1 94 ? -12.326 -10.136 15.501 1.00 93.75 94 ALA A C 1
ATOM 700 O O . ALA A 1 94 ? -11.887 -9.541 14.514 1.00 93.75 94 ALA A O 1
ATOM 701 N N . ALA A 1 95 ? -13.535 -10.706 15.498 1.00 93.25 95 ALA A N 1
ATOM 702 C CA . ALA A 1 95 ? -14.423 -10.669 14.337 1.00 93.25 95 ALA A CA 1
ATOM 703 C C . ALA A 1 95 ? -14.903 -9.245 14.003 1.00 93.25 95 ALA A C 1
ATOM 705 O O . ALA A 1 95 ? -14.908 -8.865 12.830 1.00 93.25 95 ALA A O 1
ATOM 706 N N . ALA A 1 96 ? -15.262 -8.445 15.013 1.00 94.00 96 ALA A N 1
ATOM 707 C CA . ALA A 1 96 ? -15.662 -7.050 14.834 1.00 94.00 96 ALA A CA 1
ATOM 708 C C . ALA A 1 96 ? -14.514 -6.204 14.259 1.00 94.00 96 ALA A C 1
ATOM 710 O O . ALA A 1 96 ? -14.692 -5.511 13.252 1.00 94.00 96 ALA A O 1
ATOM 711 N N . PHE A 1 97 ? -13.313 -6.341 14.825 1.00 95.38 97 PHE A N 1
ATOM 712 C CA . PHE A 1 97 ? -12.116 -5.655 14.345 1.00 95.38 97 PHE A CA 1
ATOM 713 C C . PHE A 1 97 ? -11.771 -6.035 12.899 1.00 95.38 97 PHE A C 1
ATOM 715 O O . PHE A 1 97 ? -11.513 -5.174 12.055 1.00 95.38 97 PHE A O 1
ATOM 722 N N . ALA A 1 98 ? -11.817 -7.329 12.576 1.00 95.12 98 ALA A N 1
ATOM 723 C CA . ALA A 1 98 ? -11.584 -7.813 11.221 1.00 95.12 98 ALA A CA 1
ATOM 724 C C . ALA A 1 98 ? -12.609 -7.259 10.221 1.00 95.12 98 ALA A C 1
ATOM 726 O O . ALA A 1 98 ? -12.229 -6.811 9.138 1.00 95.12 98 ALA A O 1
ATOM 727 N N . HIS A 1 99 ? -13.893 -7.238 10.586 1.00 95.06 99 HIS A N 1
ATOM 728 C CA . HIS A 1 99 ? -14.947 -6.670 9.747 1.00 95.06 99 HIS A CA 1
ATOM 729 C C . HIS A 1 99 ? -14.734 -5.172 9.487 1.00 95.06 99 HIS A C 1
ATOM 731 O O . HIS A 1 99 ? -14.926 -4.691 8.364 1.00 95.06 99 HIS A O 1
ATOM 737 N N . TRP A 1 100 ? -14.274 -4.431 10.497 1.00 95.44 100 TRP A N 1
ATOM 738 C CA . TRP A 1 100 ? -13.898 -3.030 10.347 1.00 95.44 100 TRP A CA 1
ATOM 739 C C . TRP A 1 100 ? -12.741 -2.854 9.351 1.00 95.44 100 TRP A C 1
ATOM 741 O O . TRP A 1 100 ? -12.858 -2.061 8.411 1.00 95.44 100 TRP A O 1
ATOM 751 N N . LEU A 1 101 ? -11.670 -3.649 9.474 1.00 96.69 101 LEU A N 1
ATOM 752 C CA . LEU A 1 101 ? -10.554 -3.631 8.519 1.00 96.69 101 LEU A CA 1
ATOM 753 C C . LEU A 1 101 ? -11.015 -3.958 7.092 1.00 96.69 101 LEU A C 1
ATOM 755 O O . LEU A 1 101 ? -10.625 -3.264 6.155 1.00 96.69 101 LEU A O 1
ATOM 759 N N . GLN A 1 102 ? -11.865 -4.974 6.917 1.00 95.56 102 GLN A N 1
ATOM 760 C CA . GLN A 1 102 ? -12.426 -5.354 5.615 1.00 95.56 102 GLN A CA 1
ATOM 761 C C . GLN A 1 102 ? -13.268 -4.230 5.010 1.00 95.56 102 GLN A C 1
ATOM 763 O O . GLN A 1 102 ? -13.136 -3.929 3.826 1.00 95.56 102 GLN A O 1
ATOM 768 N N . THR A 1 103 ? -14.101 -3.569 5.814 1.00 95.12 103 THR A N 1
ATOM 769 C CA . THR A 1 103 ? -14.939 -2.449 5.364 1.00 95.12 103 THR A CA 1
ATOM 770 C C . THR A 1 103 ? -14.078 -1.270 4.916 1.00 95.12 103 THR A C 1
ATOM 772 O O . THR A 1 103 ? -14.277 -0.712 3.831 1.00 95.12 103 THR A O 1
ATOM 775 N N . HIS A 1 104 ? -13.056 -0.924 5.701 1.00 95.69 104 HIS A N 1
ATOM 776 C CA . HIS A 1 104 ? -12.105 0.121 5.342 1.00 95.69 104 HIS A CA 1
ATOM 777 C C . HIS A 1 104 ? -11.309 -0.237 4.089 1.00 95.69 104 HIS A C 1
ATOM 779 O O . HIS A 1 104 ? -11.241 0.584 3.165 1.00 95.69 104 HIS A O 1
ATOM 785 N N . HIS A 1 105 ? -10.788 -1.464 4.008 1.00 95.69 105 HIS A N 1
ATOM 786 C CA . HIS A 1 105 ? -10.111 -1.968 2.820 1.00 95.69 105 HIS A CA 1
ATOM 787 C C . HIS A 1 105 ? -11.017 -1.856 1.607 1.00 95.69 105 HIS A C 1
ATOM 789 O O . HIS A 1 105 ? -10.651 -1.154 0.672 1.00 95.69 105 HIS A O 1
ATOM 795 N N . ALA A 1 106 ? -12.241 -2.397 1.658 1.00 94.12 106 ALA A N 1
ATOM 796 C CA . ALA A 1 106 ? -13.244 -2.344 0.593 1.00 94.12 106 ALA A CA 1
ATOM 797 C C . ALA A 1 106 ? -13.543 -0.910 0.127 1.00 94.12 106 ALA A C 1
ATOM 799 O O . ALA A 1 106 ? -13.817 -0.673 -1.050 1.00 94.12 106 ALA A O 1
ATOM 800 N N . SER A 1 107 ? -13.390 0.064 1.012 1.00 93.75 107 SER A N 1
ATOM 801 C CA . SER A 1 107 ? -13.595 1.476 0.720 1.00 93.75 107 SER A CA 1
ATOM 802 C C . SER A 1 107 ? -12.363 2.187 0.105 1.00 93.75 107 SER A C 1
ATOM 804 O O . SER A 1 107 ? -12.477 3.327 -0.357 1.00 93.75 107 SER A O 1
ATOM 806 N N . GLY A 1 108 ? -11.206 1.519 0.053 1.00 94.88 108 GLY A N 1
ATOM 807 C CA . GLY A 1 108 ? -9.950 1.998 -0.540 1.00 94.88 108 GLY A CA 1
ATOM 808 C C . GLY A 1 108 ? -8.886 2.425 0.478 1.00 94.88 108 GLY A C 1
ATOM 809 O O . GLY A 1 108 ? -7.829 2.913 0.080 1.00 94.88 108 GLY A O 1
ATOM 810 N N . THR A 1 109 ? -9.142 2.269 1.780 1.00 96.25 109 THR A N 1
ATOM 811 C CA . THR A 1 109 ? -8.129 2.491 2.822 1.00 96.25 109 THR A CA 1
ATOM 812 C C . THR A 1 109 ? -7.073 1.392 2.739 1.00 96.25 109 THR A C 1
ATOM 814 O O . THR A 1 109 ? -7.397 0.210 2.644 1.00 96.25 109 THR A O 1
ATOM 817 N N . THR A 1 110 ? -5.798 1.775 2.784 1.00 96.88 110 THR A N 1
ATOM 818 C CA . THR A 1 110 ? -4.705 0.797 2.861 1.00 96.88 110 THR A CA 1
ATOM 819 C C . THR A 1 110 ? -4.721 0.118 4.227 1.00 96.88 110 THR A C 1
ATOM 821 O O . THR A 1 110 ? -4.754 0.817 5.235 1.00 96.88 110 THR A O 1
ATOM 824 N N . ILE A 1 111 ? -4.621 -1.207 4.276 1.00 97.06 111 ILE A N 1
ATOM 825 C CA . ILE A 1 111 ? -4.403 -1.944 5.527 1.00 97.06 111 ILE A CA 1
ATOM 826 C C . ILE A 1 111 ? -2.949 -2.373 5.577 1.00 97.06 111 ILE A C 1
ATOM 828 O O . ILE A 1 111 ? -2.435 -2.914 4.602 1.00 97.06 111 ILE A O 1
ATOM 832 N N . ALA A 1 112 ? -2.271 -2.124 6.687 1.00 95.69 112 ALA A N 1
ATOM 833 C CA . ALA A 1 112 ? -0.872 -2.454 6.827 1.00 95.69 112 ALA A CA 1
ATOM 834 C C . ALA A 1 112 ? -0.599 -3.201 8.129 1.00 95.69 112 ALA A C 1
ATOM 836 O O . ALA A 1 112 ? -0.994 -2.727 9.187 1.00 95.69 112 ALA A O 1
ATOM 837 N N . ALA A 1 113 ? 0.060 -4.355 8.064 1.00 93.38 113 ALA A N 1
ATOM 838 C CA . ALA A 1 113 ? 0.257 -5.224 9.221 1.00 93.38 113 ALA A CA 1
ATOM 839 C C . ALA A 1 113 ? 1.685 -5.764 9.319 1.00 93.38 113 ALA A C 1
ATOM 841 O O . ALA A 1 113 ? 2.271 -6.188 8.320 1.00 93.38 113 ALA A O 1
ATOM 842 N N . CYS A 1 114 ? 2.215 -5.778 10.543 1.00 89.00 114 CYS A N 1
ATOM 843 C CA . CYS A 1 114 ? 3.538 -6.303 10.867 1.00 89.00 114 CYS A CA 1
ATOM 844 C C . CYS A 1 114 ? 3.463 -7.630 11.624 1.00 89.00 114 CYS A C 1
ATOM 846 O O . CYS A 1 114 ? 2.617 -7.786 12.504 1.00 89.00 114 CYS A O 1
ATOM 848 N N . ASN A 1 115 ? 4.412 -8.536 11.374 1.00 85.31 115 ASN A N 1
ATOM 849 C CA . ASN A 1 115 ? 4.689 -9.705 12.221 1.00 85.31 115 ASN A CA 1
ATOM 850 C C . ASN A 1 115 ? 3.408 -10.455 12.653 1.00 85.31 115 ASN A C 1
ATOM 852 O O . ASN A 1 115 ? 2.659 -10.923 11.797 1.00 85.31 115 ASN A O 1
ATOM 856 N N . GLY A 1 116 ? 3.123 -10.562 13.958 1.00 83.06 116 GLY A N 1
ATOM 857 C CA . GLY A 1 116 ? 1.946 -11.273 14.477 1.00 83.06 116 GLY A CA 1
ATOM 858 C C . GLY A 1 116 ? 0.604 -10.760 13.936 1.00 83.06 116 GLY A C 1
ATOM 859 O O . GLY A 1 116 ? -0.305 -11.560 13.711 1.00 83.06 116 GLY A O 1
ATOM 860 N N . SER A 1 117 ? 0.503 -9.466 13.620 1.00 90.38 117 SER A N 1
ATOM 861 C CA . SER A 1 117 ? -0.697 -8.866 13.022 1.00 90.38 117 SER A CA 1
ATOM 862 C C . SER A 1 117 ? -0.926 -9.312 11.572 1.00 90.38 117 SER A C 1
ATOM 864 O O . SER A 1 117 ? -2.060 -9.281 11.096 1.00 90.38 117 SER A O 1
ATOM 866 N N . VAL A 1 118 ? 0.111 -9.789 10.869 1.00 90.25 118 VAL A N 1
ATOM 867 C CA . VAL A 1 118 ? -0.039 -10.405 9.536 1.00 90.25 118 VAL A CA 1
ATOM 868 C C . VAL A 1 118 ? -0.840 -11.703 9.638 1.00 90.25 118 VAL A C 1
ATOM 870 O O . VAL A 1 118 ? -1.776 -11.910 8.871 1.00 90.25 118 VAL A O 1
ATOM 873 N N . SER A 1 119 ? -0.532 -12.545 10.628 1.00 88.00 119 SER A N 1
ATOM 874 C CA . SER A 1 119 ? -1.274 -13.789 10.884 1.00 88.00 119 SER A CA 1
ATOM 875 C C . SER A 1 119 ? -2.736 -13.528 11.253 1.00 88.00 119 SER A C 1
ATOM 877 O O . SER A 1 119 ? -3.610 -14.326 10.920 1.00 88.00 119 SER A O 1
ATOM 879 N N . PHE A 1 120 ? -3.013 -12.413 11.938 1.00 91.56 120 PHE A N 1
ATOM 880 C CA . PHE A 1 120 ? -4.378 -11.998 12.252 1.00 91.56 120 PHE A CA 1
ATOM 881 C C . PHE A 1 120 ? -5.170 -11.694 10.973 1.00 91.56 120 PHE A C 1
ATOM 883 O O . PHE A 1 120 ? -6.212 -12.304 10.734 1.00 91.56 120 PHE A O 1
ATOM 890 N N . ILE A 1 121 ? -4.665 -10.803 10.112 1.00 92.31 121 ILE A N 1
ATOM 891 C CA . ILE A 1 121 ? -5.387 -10.425 8.885 1.00 92.31 121 ILE A CA 1
ATOM 892 C C . ILE A 1 121 ? -5.505 -11.588 7.885 1.00 92.31 121 ILE A C 1
ATOM 894 O O . ILE A 1 121 ? -6.485 -11.648 7.143 1.00 92.31 121 ILE A O 1
ATOM 898 N N . ASP A 1 122 ? -4.552 -12.527 7.894 1.00 90.50 122 ASP A N 1
ATOM 899 C CA . ASP A 1 122 ? -4.589 -13.758 7.096 1.00 90.50 122 ASP A CA 1
ATOM 900 C C . ASP A 1 122 ? -5.752 -14.666 7.516 1.00 90.50 122 ASP A C 1
ATOM 902 O O . ASP A 1 122 ? -6.624 -14.990 6.711 1.00 90.50 122 ASP A O 1
ATOM 906 N N . ARG A 1 123 ? -5.841 -14.991 8.814 1.00 90.06 123 ARG A N 1
ATOM 907 C CA . ARG A 1 123 ? -6.908 -15.843 9.370 1.00 90.06 123 ARG A CA 1
ATOM 908 C C . ARG A 1 123 ? -8.306 -15.268 9.137 1.00 90.06 123 ARG A C 1
ATOM 910 O O . ARG A 1 123 ? -9.269 -16.021 9.025 1.00 90.06 123 ARG A O 1
ATOM 917 N N . HIS A 1 124 ? -8.411 -13.945 9.061 1.00 91.56 124 HIS A N 1
ATOM 918 C CA . HIS A 1 124 ? -9.663 -13.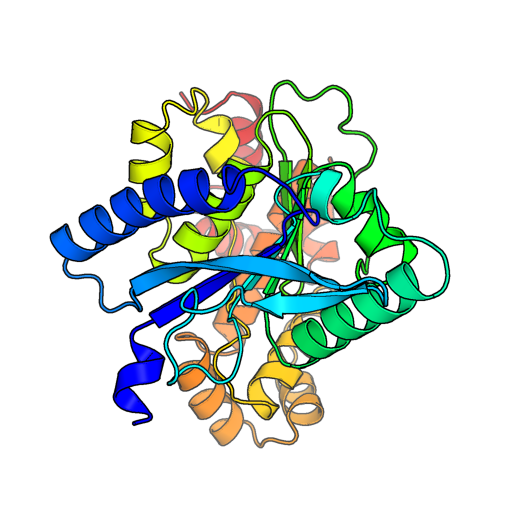240 8.804 1.00 91.56 124 HIS A CA 1
ATOM 919 C C . HIS A 1 124 ? -9.905 -12.922 7.317 1.00 91.56 124 HIS A C 1
ATOM 921 O O . HIS A 1 124 ? -10.814 -12.158 6.987 1.00 91.56 124 HIS A O 1
ATOM 927 N N . GLY A 1 125 ? -9.128 -13.518 6.407 1.00 89.62 125 GLY A N 1
ATOM 928 C CA . GLY A 1 125 ? -9.417 -13.528 4.973 1.00 89.62 125 GLY A CA 1
ATOM 929 C C . GLY A 1 125 ? -9.146 -12.212 4.246 1.00 89.62 125 GLY A C 1
ATOM 930 O O . GLY A 1 125 ? -9.677 -12.010 3.156 1.00 89.62 125 GLY A O 1
ATOM 931 N N . LEU A 1 126 ? -8.341 -11.306 4.814 1.00 90.06 126 LEU A N 1
ATOM 932 C CA . LEU A 1 126 ? -7.908 -10.116 4.075 1.00 90.06 126 LEU A CA 1
ATOM 933 C C . LEU A 1 126 ? -6.826 -10.467 3.044 1.00 90.06 126 LEU A C 1
ATOM 935 O O . LEU A 1 126 ? -6.757 -9.835 1.994 1.00 90.06 126 LEU A O 1
ATOM 939 N N . LEU A 1 127 ? -5.980 -11.468 3.306 1.00 87.06 127 LEU A N 1
ATOM 940 C CA . LEU A 1 127 ? -4.913 -11.847 2.380 1.00 87.06 127 LEU A CA 1
ATOM 941 C C . LEU A 1 127 ? -5.440 -12.759 1.266 1.00 87.06 127 LEU A C 1
ATOM 943 O O . LEU A 1 127 ? -5.992 -13.824 1.514 1.00 87.06 127 LEU A O 1
ATOM 947 N N . GLN A 1 128 ? -5.226 -12.349 0.012 1.00 71.19 128 GLN A N 1
ATOM 948 C CA . GLN A 1 128 ? -5.578 -13.151 -1.172 1.00 71.19 128 GLN A CA 1
ATOM 949 C C . GLN A 1 128 ? -4.607 -14.312 -1.416 1.00 71.19 128 GLN A C 1
ATOM 951 O O . GLN A 1 128 ? -4.932 -15.292 -2.081 1.00 71.19 128 GLN A O 1
ATOM 956 N N . SER A 1 129 ? -3.384 -14.185 -0.911 1.00 65.75 129 SER A N 1
ATOM 957 C CA . SER A 1 129 ? -2.368 -15.225 -0.946 1.00 65.75 129 SER A CA 1
ATOM 958 C C . SER A 1 129 ? -1.555 -15.118 0.326 1.00 65.75 129 SER A C 1
ATOM 960 O O . SER A 1 129 ? -1.171 -14.000 0.681 1.00 65.75 129 SER A O 1
ATOM 962 N N . ALA A 1 130 ? -1.255 -16.254 0.955 1.00 56.75 130 ALA A N 1
ATOM 963 C CA . ALA A 1 130 ? -0.389 -16.270 2.119 1.00 56.75 130 ALA A CA 1
ATOM 964 C C . ALA A 1 130 ? 0.921 -15.524 1.792 1.00 56.75 130 ALA A C 1
ATOM 966 O O . ALA A 1 130 ? 1.529 -15.780 0.738 1.00 56.75 130 ALA A O 1
ATOM 967 N N . PRO A 1 131 ? 1.360 -14.599 2.662 1.00 57.44 131 PRO A N 1
ATOM 968 C CA . PRO A 1 131 ? 2.678 -14.011 2.538 1.00 57.44 131 PRO A CA 1
ATOM 969 C C . PRO A 1 131 ? 3.673 -15.169 2.646 1.00 57.44 131 PRO A C 1
ATOM 971 O O . PRO A 1 131 ? 3.376 -16.158 3.319 1.00 57.44 131 PRO A O 1
ATOM 974 N N . PRO A 1 132 ? 4.823 -15.126 1.964 1.00 53.47 132 PRO A N 1
ATOM 975 C CA . PRO A 1 132 ? 5.783 -16.218 2.021 1.00 53.47 132 PRO A CA 1
ATOM 976 C C . PRO A 1 132 ? 6.229 -16.465 3.476 1.00 53.47 132 PRO A C 1
ATOM 978 O O . PRO A 1 132 ? 7.140 -15.822 3.986 1.00 53.47 132 PRO A O 1
ATOM 981 N N . LEU A 1 133 ? 5.580 -17.432 4.140 1.00 46.34 133 LEU A N 1
ATOM 982 C CA . LEU A 1 133 ? 5.814 -17.853 5.530 1.00 46.34 133 LEU A CA 1
ATOM 983 C C . LEU A 1 133 ? 7.207 -18.479 5.731 1.00 46.34 133 LEU A C 1
ATOM 985 O O . LEU A 1 133 ? 7.610 -18.746 6.859 1.00 46.34 133 LEU A O 1
ATOM 989 N N . LEU A 1 134 ? 7.943 -18.694 4.637 1.00 44.44 134 LEU A N 1
ATOM 990 C CA . LEU A 1 134 ? 9.291 -19.267 4.573 1.00 44.44 134 LEU A CA 1
ATOM 991 C C . LEU A 1 134 ? 10.414 -18.275 4.925 1.00 44.44 134 LEU A C 1
ATOM 993 O O . LEU A 1 134 ? 11.584 -18.605 4.785 1.00 44.44 134 LEU A O 1
ATOM 997 N N . LEU A 1 135 ? 10.082 -17.069 5.381 1.00 49.50 135 LEU A N 1
ATOM 998 C CA . LEU A 1 135 ? 11.040 -15.992 5.644 1.00 49.50 135 LEU A CA 1
ATOM 999 C C . LEU A 1 135 ? 11.252 -15.739 7.148 1.00 49.50 135 LEU A C 1
ATOM 1001 O O . LEU A 1 135 ? 11.477 -14.608 7.570 1.00 49.50 135 LEU A O 1
ATOM 1005 N N . ARG A 1 136 ? 11.146 -16.792 7.971 1.00 43.75 136 ARG A N 1
ATOM 1006 C CA . ARG A 1 136 ? 11.352 -16.705 9.430 1.00 43.75 136 ARG A CA 1
ATOM 1007 C C . ARG A 1 136 ? 12.812 -16.439 9.827 1.00 43.75 136 ARG A C 1
ATOM 1009 O O . ARG A 1 136 ? 13.026 -15.882 10.894 1.00 43.75 136 ARG A O 1
ATOM 1016 N N . ASP A 1 137 ? 13.763 -16.724 8.936 1.00 49.91 137 ASP A N 1
ATOM 1017 C CA . ASP A 1 137 ? 15.208 -16.540 9.151 1.00 49.91 137 ASP A CA 1
ATOM 1018 C C . ASP A 1 137 ? 15.788 -15.396 8.310 1.00 49.91 137 ASP A C 1
ATOM 1020 O O . ASP A 1 137 ? 16.892 -15.483 7.770 1.00 49.91 137 ASP A O 1
ATOM 1024 N N . LEU A 1 138 ? 15.025 -14.321 8.119 1.00 53.09 138 LEU A N 1
ATOM 1025 C CA . LEU A 1 138 ? 15.582 -13.147 7.468 1.00 53.09 138 LEU A CA 1
ATOM 1026 C C . LEU A 1 138 ? 16.170 -12.191 8.499 1.00 53.09 138 LEU A C 1
ATOM 1028 O O . LEU A 1 138 ? 15.446 -11.567 9.271 1.00 53.09 138 LEU A O 1
ATOM 1032 N N . ASP A 1 139 ? 17.470 -11.931 8.368 1.00 57.47 139 ASP A N 1
ATOM 1033 C CA . ASP A 1 139 ? 18.154 -10.760 8.942 1.00 57.47 139 ASP A CA 1
ATOM 1034 C C . ASP A 1 139 ? 17.596 -9.411 8.421 1.00 57.47 139 ASP A C 1
ATOM 1036 O O . ASP A 1 139 ? 18.216 -8.359 8.586 1.00 57.47 139 ASP A O 1
ATOM 1040 N N . HIS A 1 140 ? 16.479 -9.420 7.689 1.00 63.91 140 HIS A N 1
ATOM 1041 C CA . HIS A 1 140 ? 15.895 -8.260 7.034 1.00 63.91 140 HIS A CA 1
ATOM 1042 C C . HIS A 1 140 ? 14.372 -8.359 6.948 1.00 63.91 140 HIS A C 1
ATOM 1044 O O . HIS A 1 140 ? 13.812 -9.443 6.801 1.00 63.91 140 HIS A O 1
ATOM 1050 N N . ALA A 1 141 ? 13.695 -7.210 6.986 1.00 73.25 141 ALA A N 1
ATOM 1051 C CA . ALA A 1 141 ? 12.256 -7.187 6.788 1.00 73.25 141 ALA A CA 1
ATOM 1052 C C . ALA A 1 141 ? 11.896 -7.360 5.307 1.00 73.25 141 ALA A C 1
ATOM 1054 O O . ALA A 1 141 ? 12.530 -6.771 4.426 1.00 73.25 141 ALA A O 1
ATOM 1055 N N . VAL A 1 142 ? 10.832 -8.111 5.033 1.00 76.50 142 VAL A N 1
ATOM 1056 C CA . VAL A 1 142 ? 10.252 -8.233 3.690 1.00 76.50 142 VAL A CA 1
ATOM 1057 C C . VAL A 1 142 ? 8.892 -7.575 3.661 1.00 76.50 142 VAL A C 1
ATOM 1059 O O . VAL A 1 142 ? 8.044 -7.872 4.498 1.00 76.50 142 VAL A O 1
ATOM 1062 N N . VAL A 1 143 ? 8.702 -6.687 2.682 1.00 83.31 143 VAL A N 1
ATOM 1063 C CA . VAL A 1 143 ? 7.447 -5.971 2.449 1.00 83.31 143 VAL A CA 1
ATOM 1064 C C . VAL A 1 143 ? 6.770 -6.504 1.201 1.00 83.31 143 VAL A C 1
ATOM 1066 O O . VAL A 1 143 ? 7.364 -6.515 0.122 1.00 83.31 143 VAL A O 1
ATOM 1069 N N . GLU A 1 144 ? 5.498 -6.854 1.331 1.00 84.75 144 GLU A N 1
ATOM 1070 C CA . GLU A 1 144 ? 4.602 -7.064 0.200 1.00 84.75 144 GLU A CA 1
ATOM 1071 C C . GLU A 1 144 ? 3.498 -6.007 0.215 1.00 84.75 144 GLU A C 1
ATOM 1073 O O . GLU A 1 144 ? 3.045 -5.588 1.274 1.00 84.75 144 GLU A O 1
ATOM 1078 N N . ASP A 1 145 ? 3.092 -5.549 -0.967 1.00 88.50 145 ASP A N 1
ATOM 1079 C CA . ASP A 1 145 ? 1.997 -4.599 -1.160 1.00 88.50 145 ASP A CA 1
ATOM 1080 C C . ASP A 1 145 ? 1.147 -5.089 -2.329 1.00 88.50 145 ASP A C 1
ATOM 1082 O O . ASP A 1 145 ? 1.553 -5.009 -3.497 1.00 88.50 145 ASP A O 1
ATOM 1086 N N . VAL A 1 146 ? 0.003 -5.674 -1.995 1.00 87.69 146 VAL A N 1
ATOM 1087 C CA . VAL A 1 146 ? -0.915 -6.304 -2.943 1.00 87.69 146 VAL A CA 1
ATOM 1088 C C . VAL A 1 146 ? -2.313 -5.786 -2.653 1.00 87.69 146 VAL A C 1
ATOM 1090 O O . VAL A 1 146 ? -2.792 -5.889 -1.531 1.00 87.69 146 VAL A O 1
ATOM 1093 N N . ASP A 1 147 ? -2.953 -5.193 -3.662 1.00 90.06 147 ASP A N 1
ATOM 1094 C CA . ASP A 1 147 ? -4.312 -4.647 -3.559 1.00 90.06 147 ASP A CA 1
ATOM 1095 C C . ASP A 1 147 ? -4.541 -3.700 -2.360 1.00 90.06 147 ASP A C 1
ATOM 1097 O O . ASP A 1 147 ? -5.605 -3.680 -1.752 1.00 90.06 147 ASP A O 1
ATOM 1101 N N . GLY A 1 148 ? -3.530 -2.916 -1.966 1.00 91.62 148 GLY A N 1
ATOM 1102 C CA . GLY A 1 148 ? -3.649 -1.992 -0.832 1.00 91.62 148 GLY A CA 1
ATOM 1103 C C . GLY A 1 148 ? -3.545 -2.670 0.536 1.00 91.62 148 GLY A C 1
ATOM 1104 O O . GLY A 1 148 ? -3.812 -2.027 1.552 1.00 91.62 148 GLY A O 1
ATOM 1105 N N . ILE A 1 149 ? -3.129 -3.935 0.574 1.00 93.81 149 ILE A N 1
ATOM 1106 C CA . ILE A 1 149 ? -2.717 -4.626 1.790 1.00 93.81 149 ILE A CA 1
ATOM 1107 C C . ILE A 1 149 ? -1.197 -4.697 1.808 1.00 93.81 149 ILE A C 1
ATOM 1109 O O . ILE A 1 149 ? -0.578 -5.280 0.917 1.00 93.81 149 ILE A O 1
ATOM 1113 N N . VAL A 1 150 ? -0.606 -4.073 2.822 1.00 92.69 150 VAL A N 1
ATOM 1114 C CA . VAL A 1 150 ? 0.837 -4.010 3.023 1.00 92.69 150 VAL A CA 1
ATOM 1115 C C . VAL A 1 150 ? 1.219 -4.915 4.184 1.00 92.69 150 VAL A C 1
ATOM 1117 O O . VAL A 1 150 ? 0.846 -4.659 5.324 1.00 92.69 150 VAL A O 1
ATOM 1120 N N . THR A 1 151 ? 1.990 -5.960 3.927 1.00 90.38 151 THR A N 1
ATOM 1121 C CA . THR A 1 151 ? 2.493 -6.847 4.981 1.00 90.38 151 THR A CA 1
ATOM 1122 C C . THR A 1 151 ? 3.988 -6.679 5.122 1.00 90.38 151 THR A C 1
ATOM 1124 O O . THR A 1 151 ? 4.691 -6.694 4.112 1.00 90.38 151 THR A O 1
ATOM 1127 N N . ALA A 1 152 ? 4.475 -6.574 6.355 1.00 87.50 152 ALA A N 1
ATOM 1128 C CA . ALA A 1 152 ? 5.898 -6.638 6.650 1.00 87.50 152 ALA A CA 1
ATOM 1129 C C . ALA A 1 152 ? 6.188 -7.696 7.717 1.00 87.50 152 ALA A C 1
ATOM 1131 O O . ALA A 1 152 ? 5.512 -7.761 8.742 1.00 87.50 152 ALA A O 1
ATOM 1132 N N . ILE A 1 153 ? 7.203 -8.525 7.491 1.00 81.19 153 ILE A N 1
ATOM 1133 C CA . ILE A 1 153 ? 7.661 -9.531 8.458 1.00 81.19 153 ILE A CA 1
ATOM 1134 C C . ILE A 1 153 ? 9.161 -9.349 8.653 1.00 81.19 153 ILE A C 1
ATOM 1136 O O . ILE A 1 153 ? 9.868 -9.119 7.674 1.00 81.19 153 ILE A O 1
ATOM 1140 N N . GLY A 1 154 ? 9.624 -9.448 9.898 1.00 78.06 154 GLY A N 1
ATOM 1141 C CA . GLY A 1 154 ? 11.035 -9.392 10.275 1.00 78.06 154 GLY A CA 1
ATOM 1142 C C . GLY A 1 154 ? 11.334 -8.330 11.333 1.00 78.06 154 GLY A C 1
ATOM 1143 O O . GLY A 1 154 ? 10.446 -7.631 11.838 1.00 78.06 154 GLY A O 1
ATOM 1144 N N . SER A 1 155 ? 12.616 -8.203 11.666 1.00 76.19 155 SER A N 1
ATOM 1145 C CA . SER A 1 155 ? 13.100 -7.193 12.608 1.00 76.19 155 SER A CA 1
ATOM 1146 C C . SER A 1 155 ? 12.769 -5.786 12.117 1.00 76.19 155 SER A C 1
ATOM 1148 O O . SER A 1 155 ? 12.967 -5.452 10.947 1.00 76.19 155 SER A O 1
ATOM 1150 N N . SER A 1 156 ? 12.238 -4.961 13.018 1.00 80.81 156 SER A N 1
ATOM 1151 C CA . SER A 1 156 ? 11.810 -3.590 12.719 1.00 80.81 156 SER A CA 1
ATOM 1152 C C . SER A 1 156 ? 10.775 -3.478 11.589 1.00 80.81 156 SER A C 1
ATOM 1154 O O . SER A 1 156 ? 10.673 -2.421 10.984 1.00 80.81 156 SER A O 1
ATOM 1156 N N . ALA A 1 157 ? 9.969 -4.512 11.304 1.00 85.00 157 ALA A N 1
ATOM 1157 C CA . ALA A 1 157 ? 8.975 -4.520 10.216 1.00 85.00 157 ALA A CA 1
ATOM 1158 C C . ALA A 1 157 ? 8.107 -3.243 10.120 1.00 85.00 157 ALA A C 1
ATOM 1160 O O . ALA A 1 157 ? 7.802 -2.782 9.019 1.00 85.00 157 ALA A O 1
ATOM 1161 N N . TRP A 1 158 ? 7.772 -2.625 11.257 1.00 89.06 158 TRP A N 1
ATOM 1162 C CA . TRP A 1 158 ? 6.994 -1.385 11.320 1.00 89.06 158 TRP A CA 1
ATOM 1163 C C . TRP A 1 158 ? 7.609 -0.229 10.515 1.00 89.06 158 TRP A C 1
ATOM 1165 O O . TRP A 1 158 ? 6.875 0.460 9.803 1.00 89.06 158 TRP A O 1
ATOM 1175 N N . ILE A 1 159 ? 8.938 -0.045 10.552 1.00 89.44 159 ILE A N 1
ATOM 1176 C CA . ILE A 1 159 ? 9.614 1.053 9.839 1.00 89.44 159 ILE A CA 1
ATOM 1177 C C . ILE A 1 159 ? 9.485 0.853 8.330 1.00 89.44 159 ILE A C 1
ATOM 1179 O O . ILE A 1 159 ? 9.332 1.809 7.579 1.00 89.44 159 ILE A O 1
ATOM 1183 N N . PHE A 1 160 ? 9.467 -0.398 7.871 1.00 89.00 160 PHE A N 1
ATOM 1184 C CA . PHE A 1 160 ? 9.336 -0.725 6.459 1.00 89.00 160 PHE A CA 1
ATOM 1185 C C . PHE A 1 160 ? 7.925 -0.461 5.943 1.00 89.00 160 PHE A C 1
ATOM 1187 O O . PHE A 1 160 ? 7.765 0.009 4.816 1.00 89.00 160 PHE A O 1
ATOM 1194 N N . ILE A 1 161 ? 6.901 -0.674 6.770 1.00 91.06 161 ILE A N 1
ATOM 1195 C CA . ILE A 1 161 ? 5.550 -0.223 6.434 1.00 91.06 161 ILE A CA 1
ATOM 1196 C C . ILE A 1 161 ? 5.490 1.305 6.390 1.00 91.06 161 ILE A C 1
ATOM 1198 O O . ILE A 1 161 ? 4.941 1.853 5.433 1.00 91.06 161 ILE A O 1
ATOM 1202 N N . ALA A 1 162 ? 6.080 2.004 7.364 1.00 93.25 162 ALA A N 1
ATOM 1203 C CA . ALA A 1 162 ? 6.128 3.467 7.359 1.00 93.25 162 ALA A CA 1
ATOM 1204 C C . ALA A 1 162 ? 6.814 4.001 6.087 1.00 93.25 162 ALA A C 1
ATOM 1206 O O . ALA A 1 162 ? 6.246 4.832 5.374 1.00 93.25 162 ALA A O 1
ATOM 1207 N N . LEU A 1 163 ? 7.973 3.442 5.724 1.00 92.19 163 LEU A N 1
ATOM 1208 C CA . LEU A 1 163 ? 8.667 3.740 4.471 1.00 92.19 163 LEU A CA 1
ATOM 1209 C C . LEU A 1 163 ? 7.813 3.424 3.245 1.00 92.19 163 LEU A C 1
ATOM 1211 O O . LEU A 1 163 ? 7.827 4.188 2.284 1.00 92.19 163 LEU A O 1
ATOM 1215 N N . ARG A 1 164 ? 7.025 2.345 3.263 1.00 92.31 164 ARG A N 1
ATOM 1216 C CA . ARG A 1 164 ? 6.110 2.027 2.163 1.00 92.31 164 ARG A CA 1
ATOM 1217 C C . ARG A 1 164 ? 5.019 3.087 1.995 1.00 92.31 164 ARG A C 1
ATOM 1219 O O . ARG A 1 164 ? 4.700 3.441 0.858 1.00 92.31 164 ARG A O 1
ATOM 1226 N N . MET A 1 165 ? 4.485 3.630 3.090 1.00 94.88 165 MET A N 1
ATOM 1227 C CA . MET A 1 165 ? 3.529 4.746 3.037 1.00 94.88 165 MET A CA 1
ATOM 1228 C C . MET A 1 165 ? 4.194 6.027 2.526 1.00 94.88 165 MET A C 1
ATOM 1230 O O . MET A 1 165 ? 3.634 6.706 1.668 1.00 94.88 165 MET A O 1
ATOM 1234 N N . ILE A 1 166 ? 5.417 6.317 2.980 1.00 94.69 166 ILE A N 1
ATOM 1235 C CA . ILE A 1 166 ? 6.212 7.452 2.491 1.00 94.69 166 ILE A CA 1
ATOM 1236 C C . ILE A 1 166 ? 6.478 7.312 0.990 1.00 94.69 166 ILE A C 1
ATOM 1238 O O . ILE A 1 166 ? 6.271 8.263 0.243 1.00 94.69 166 ILE A O 1
ATOM 1242 N N . HIS A 1 167 ? 6.863 6.124 0.524 1.00 92.94 167 HIS A N 1
ATOM 1243 C CA . HIS A 1 167 ? 7.084 5.850 -0.893 1.00 92.94 167 HIS A CA 1
ATOM 1244 C C . HIS A 1 167 ? 5.828 6.099 -1.731 1.00 92.94 167 HIS A C 1
ATOM 1246 O O . HIS A 1 167 ? 5.907 6.699 -2.801 1.00 92.94 167 HIS A O 1
ATOM 1252 N N . ARG A 1 168 ? 4.663 5.664 -1.243 1.00 92.94 168 ARG A N 1
ATOM 1253 C CA . ARG A 1 168 ? 3.381 5.854 -1.930 1.00 92.94 168 ARG A CA 1
ATOM 1254 C C . ARG A 1 168 ? 3.026 7.332 -2.111 1.00 92.94 168 ARG A C 1
ATOM 1256 O O . ARG A 1 168 ? 2.421 7.683 -3.118 1.00 92.94 168 ARG A O 1
ATOM 1263 N N . VAL A 1 169 ? 3.383 8.177 -1.146 1.00 93.75 169 VAL A N 1
ATOM 1264 C CA . VAL A 1 169 ? 2.940 9.579 -1.100 1.00 93.75 169 VAL A CA 1
ATOM 1265 C C . VAL A 1 169 ? 3.991 10.547 -1.645 1.00 93.75 169 VAL A C 1
ATOM 1267 O O . VAL A 1 169 ? 3.641 11.467 -2.378 1.00 93.75 169 VAL A O 1
ATOM 1270 N N . TYR A 1 170 ? 5.269 10.327 -1.339 1.00 93.50 170 TYR A N 1
ATOM 1271 C CA . TYR A 1 170 ? 6.384 11.204 -1.720 1.00 93.50 170 TYR A CA 1
ATOM 1272 C C . TYR A 1 170 ? 7.383 10.571 -2.695 1.00 93.50 170 TYR A C 1
ATOM 1274 O O . TYR A 1 170 ? 8.304 11.243 -3.157 1.00 93.50 170 TYR A O 1
ATOM 1282 N N . GLY A 1 171 ? 7.221 9.292 -3.038 1.00 90.19 171 GLY A N 1
ATOM 1283 C CA . GLY A 1 171 ? 8.100 8.599 -3.975 1.00 90.19 171 GLY A CA 1
ATOM 1284 C C . GLY A 1 171 ? 9.422 8.116 -3.370 1.00 90.19 171 GLY A C 1
ATOM 1285 O O . GLY A 1 171 ? 9.696 8.225 -2.173 1.00 90.19 171 GLY A O 1
ATOM 1286 N N . SER A 1 172 ? 10.249 7.520 -4.233 1.00 87.12 172 SER A N 1
ATOM 1287 C CA . SER A 1 172 ? 11.484 6.817 -3.851 1.00 87.12 172 SER A CA 1
ATOM 1288 C C . SER A 1 172 ? 12.566 7.721 -3.273 1.00 87.12 172 SER A C 1
ATOM 1290 O O . SER A 1 172 ? 13.337 7.266 -2.434 1.00 87.12 172 SER A O 1
ATOM 1292 N N . GLU A 1 173 ? 12.633 8.983 -3.690 1.00 88.06 173 GLU A N 1
ATOM 1293 C CA . GLU A 1 173 ? 13.687 9.889 -3.235 1.00 88.06 173 GLU A CA 1
ATOM 1294 C C . GLU A 1 173 ? 13.513 10.266 -1.757 1.00 88.06 173 GLU A C 1
ATOM 1296 O O . GLU A 1 173 ? 14.434 10.092 -0.960 1.00 88.06 173 GLU A O 1
ATOM 1301 N N . VAL A 1 174 ? 12.312 10.707 -1.364 1.00 92.44 174 VAL A N 1
ATOM 1302 C CA . VAL A 1 174 ? 12.013 11.058 0.033 1.00 92.44 174 VAL A CA 1
ATOM 1303 C C . VAL A 1 174 ? 12.074 9.825 0.929 1.00 92.44 174 VAL A C 1
ATOM 1305 O O . VAL A 1 174 ? 12.681 9.877 1.995 1.00 92.44 174 VAL A O 1
ATOM 1308 N N . MET A 1 175 ? 11.520 8.694 0.485 1.00 91.25 175 MET A N 1
ATOM 1309 C CA . MET A 1 175 ? 11.642 7.431 1.216 1.00 91.25 175 MET A CA 1
ATOM 1310 C C . MET A 1 175 ? 13.114 7.021 1.404 1.00 91.25 175 MET A C 1
ATOM 1312 O O . MET A 1 175 ? 13.489 6.612 2.499 1.00 91.25 175 MET A O 1
ATOM 1316 N N . GLY A 1 176 ? 13.953 7.147 0.371 1.00 86.50 176 GLY A N 1
ATOM 1317 C CA . GLY A 1 176 ? 15.379 6.821 0.447 1.00 86.50 176 GLY A CA 1
ATOM 1318 C C . GLY A 1 176 ? 16.142 7.715 1.425 1.00 86.50 176 GLY A C 1
ATOM 1319 O O . GLY A 1 176 ? 16.983 7.220 2.170 1.00 86.50 176 GLY A O 1
ATOM 1320 N N . HIS A 1 177 ? 15.807 9.008 1.475 1.00 88.88 177 HIS A N 1
ATOM 1321 C CA . HIS A 1 177 ? 16.357 9.932 2.466 1.00 88.88 177 HIS A CA 1
ATOM 1322 C C . HIS A 1 177 ? 15.975 9.530 3.898 1.00 88.88 177 HIS A C 1
ATOM 1324 O O . HIS A 1 177 ? 16.856 9.387 4.739 1.00 88.88 177 HIS A O 1
ATOM 1330 N N . VAL A 1 178 ? 14.689 9.261 4.157 1.00 90.62 178 VAL A N 1
ATOM 1331 C CA . VAL A 1 178 ? 14.210 8.837 5.487 1.00 90.62 178 VAL A CA 1
ATOM 1332 C C . VAL A 1 178 ? 14.839 7.509 5.913 1.00 90.62 178 VAL A C 1
ATOM 1334 O O . VAL A 1 178 ? 15.228 7.352 7.065 1.00 90.62 178 VAL A O 1
ATOM 1337 N N . ALA A 1 179 ? 14.984 6.557 4.988 1.00 86.62 179 ALA A N 1
ATOM 1338 C CA . ALA A 1 179 ? 15.641 5.284 5.272 1.00 86.62 179 ALA A CA 1
ATOM 1339 C C . ALA A 1 179 ? 17.128 5.454 5.641 1.00 86.62 179 ALA A C 1
ATOM 1341 O O . ALA A 1 179 ? 17.635 4.701 6.473 1.00 86.62 179 ALA A O 1
ATOM 1342 N N . GLY A 1 180 ? 17.810 6.437 5.039 1.00 84.06 180 GLY A N 1
ATOM 1343 C CA . GLY A 1 180 ? 19.184 6.806 5.383 1.00 84.06 180 GLY A CA 1
ATOM 1344 C C . GLY A 1 180 ? 19.300 7.424 6.778 1.00 84.06 180 GLY A C 1
ATOM 1345 O O . GLY A 1 180 ? 20.144 6.993 7.556 1.00 84.06 180 GLY A O 1
ATOM 1346 N N . GLU A 1 181 ? 18.418 8.370 7.113 1.00 84.75 181 GLU A N 1
ATOM 1347 C CA . GLU A 1 181 ? 18.349 9.009 8.441 1.00 84.75 181 GLU A CA 1
ATOM 1348 C C . GLU A 1 181 ? 18.035 7.998 9.554 1.00 84.75 181 GLU A C 1
ATOM 1350 O O . GLU A 1 181 ? 18.647 8.021 10.616 1.00 84.75 181 GLU A O 1
ATOM 1355 N N . ALA A 1 182 ? 17.137 7.043 9.294 1.00 79.19 182 ALA A N 1
ATOM 1356 C CA . ALA A 1 182 ? 16.787 5.979 10.238 1.00 79.19 182 ALA A CA 1
ATOM 1357 C C . ALA A 1 182 ? 17.883 4.902 10.402 1.00 79.19 182 ALA A C 1
ATOM 1359 O O . ALA A 1 182 ? 17.631 3.869 11.023 1.00 79.19 182 ALA A O 1
ATOM 1360 N N . ALA A 1 183 ? 19.070 5.102 9.812 1.00 73.69 183 ALA A N 1
ATOM 1361 C CA . ALA A 1 183 ? 20.201 4.175 9.840 1.00 73.69 183 ALA A CA 1
ATOM 1362 C C . ALA A 1 183 ? 19.818 2.725 9.478 1.00 73.69 183 ALA A C 1
ATOM 1364 O O . ALA A 1 183 ? 20.369 1.760 10.012 1.00 73.69 183 ALA A O 1
ATOM 1365 N N . LEU A 1 184 ? 18.867 2.544 8.550 1.00 65.81 184 LEU A N 1
ATOM 1366 C CA . LEU A 1 184 ? 18.468 1.220 8.074 1.00 65.81 184 LEU A CA 1
ATOM 1367 C C . LEU A 1 184 ? 19.573 0.681 7.155 1.00 65.81 184 LEU A C 1
ATOM 1369 O O . LEU A 1 184 ? 19.538 0.829 5.935 1.00 65.81 184 LEU A O 1
ATOM 1373 N N . CYS A 1 185 ? 20.588 0.074 7.770 1.00 50.19 185 CYS A N 1
ATOM 1374 C CA . CYS A 1 185 ? 21.908 -0.223 7.207 1.00 50.19 185 CYS A CA 1
ATOM 1375 C C . CYS A 1 185 ? 21.988 -1.258 6.064 1.00 50.19 185 CYS A C 1
ATOM 1377 O O . CYS A 1 185 ? 23.042 -1.853 5.862 1.00 50.19 185 CYS A O 1
ATOM 1379 N N . ARG A 1 186 ? 20.955 -1.476 5.241 1.00 56.72 186 ARG A N 1
ATOM 1380 C CA . ARG A 1 186 ? 21.118 -2.243 3.988 1.00 56.72 186 ARG A CA 1
ATOM 1381 C C . ARG A 1 186 ? 20.267 -1.658 2.861 1.00 56.72 186 ARG A C 1
ATOM 1383 O O . ARG A 1 186 ? 19.059 -1.879 2.812 1.00 56.72 186 ARG A O 1
ATOM 1390 N N . ARG A 1 187 ? 20.917 -1.006 1.883 1.00 53.81 187 ARG A N 1
ATOM 1391 C CA . ARG A 1 187 ? 20.331 -0.601 0.579 1.00 53.81 187 ARG A CA 1
ATOM 1392 C C . ARG A 1 187 ? 19.562 -1.744 -0.103 1.00 53.81 187 ARG A C 1
ATOM 1394 O O . ARG A 1 187 ? 18.534 -1.501 -0.732 1.00 53.81 187 ARG A O 1
ATOM 1401 N N . ALA A 1 188 ? 20.008 -2.985 0.109 1.00 53.16 188 ALA A N 1
ATOM 1402 C CA . ALA A 1 188 ? 19.317 -4.220 -0.271 1.00 53.16 188 ALA A CA 1
ATOM 1403 C C . ALA A 1 188 ? 17.829 -4.254 0.141 1.00 53.16 188 ALA A C 1
ATOM 1405 O O . ALA A 1 188 ? 16.979 -4.684 -0.637 1.00 53.16 188 ALA A O 1
ATOM 1406 N N . MET A 1 189 ? 17.503 -3.775 1.348 1.00 52.12 189 MET A N 1
ATOM 1407 C CA . MET A 1 189 ? 16.142 -3.812 1.901 1.00 52.12 189 MET A CA 1
ATOM 1408 C C . MET A 1 189 ? 15.210 -2.821 1.201 1.00 52.12 189 MET A C 1
ATOM 1410 O O . MET A 1 189 ? 14.040 -3.113 0.961 1.00 52.12 189 MET A O 1
ATOM 1414 N N . ILE A 1 190 ? 15.746 -1.667 0.802 1.00 54.25 190 ILE A N 1
ATOM 1415 C CA . ILE A 1 190 ? 15.010 -0.670 0.021 1.00 54.25 190 ILE A CA 1
ATOM 1416 C C . ILE A 1 190 ? 14.757 -1.205 -1.405 1.00 54.25 190 ILE A C 1
ATOM 1418 O O . ILE A 1 190 ? 13.661 -1.076 -1.958 1.00 54.25 190 ILE A O 1
ATOM 1422 N N . ALA A 1 191 ? 15.741 -1.914 -1.966 1.00 51.38 191 ALA A N 1
ATOM 1423 C CA . ALA A 1 191 ? 15.702 -2.535 -3.290 1.00 51.38 191 ALA A CA 1
ATOM 1424 C C . ALA A 1 191 ? 14.694 -3.689 -3.453 1.00 51.38 191 ALA A C 1
ATOM 1426 O O . ALA A 1 191 ? 14.110 -3.851 -4.531 1.00 51.38 191 ALA A O 1
ATOM 1427 N N . ALA A 1 192 ? 14.506 -4.510 -2.415 1.00 58.00 192 ALA A N 1
ATOM 1428 C CA . ALA A 1 192 ? 13.788 -5.781 -2.520 1.00 58.00 192 ALA A CA 1
ATOM 1429 C C . ALA A 1 192 ? 12.257 -5.643 -2.623 1.00 58.00 192 ALA A C 1
ATOM 1431 O O . ALA A 1 192 ? 11.606 -6.536 -3.146 1.00 58.00 192 ALA A O 1
ATOM 1432 N N . GLY A 1 193 ? 11.658 -4.526 -2.210 1.00 63.91 193 GLY A N 1
ATOM 1433 C CA . GLY A 1 193 ? 10.195 -4.372 -2.285 1.00 63.91 193 GLY A CA 1
ATOM 1434 C C . GLY A 1 193 ? 9.685 -2.949 -2.118 1.00 63.91 193 GLY A C 1
ATOM 1435 O O . GLY A 1 193 ? 8.650 -2.588 -2.678 1.00 63.91 193 GLY A O 1
ATOM 1436 N N . LEU A 1 194 ? 10.440 -2.093 -1.424 1.00 70.69 194 LEU A N 1
ATOM 1437 C CA . LEU A 1 194 ? 10.002 -0.728 -1.148 1.00 70.69 194 LEU A CA 1
ATOM 1438 C C . LEU A 1 194 ? 9.909 0.138 -2.409 1.00 70.69 194 LEU A C 1
ATOM 1440 O O . LEU A 1 194 ? 8.945 0.889 -2.537 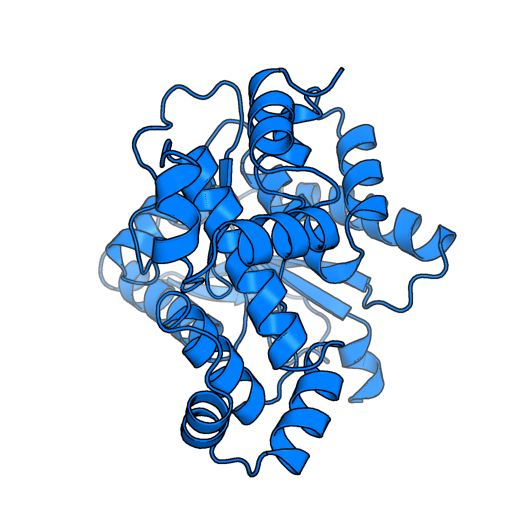1.00 70.69 194 LEU A O 1
ATOM 1444 N N . HIS A 1 195 ? 10.816 -0.036 -3.374 1.00 73.94 195 HIS A N 1
ATOM 1445 C CA . HIS A 1 195 ? 10.776 0.668 -4.664 1.00 73.94 195 HIS A CA 1
ATOM 1446 C C . HIS A 1 195 ? 9.751 0.120 -5.671 1.00 73.94 195 HIS A C 1
ATOM 1448 O O . HIS A 1 195 ? 9.586 0.688 -6.753 1.00 73.94 195 HIS A O 1
ATOM 1454 N N . HIS A 1 196 ? 9.065 -0.993 -5.380 1.00 83.19 196 HIS A N 1
ATOM 1455 C CA . HIS A 1 196 ? 8.034 -1.503 -6.291 1.00 83.19 196 HIS A CA 1
ATOM 1456 C C . HIS A 1 196 ? 6.900 -0.491 -6.425 1.00 83.19 196 HIS A C 1
ATOM 1458 O O . HIS A 1 196 ? 6.648 0.300 -5.517 1.00 83.19 196 HIS A O 1
ATOM 1464 N N . PHE A 1 197 ? 6.158 -0.547 -7.529 1.00 88.12 197 PHE A N 1
ATOM 1465 C CA . PHE A 1 197 ? 4.990 0.312 -7.719 1.00 88.12 197 PHE A CA 1
ATOM 1466 C C . PHE A 1 197 ? 4.039 0.243 -6.509 1.00 88.12 197 PHE A C 1
ATOM 1468 O O . PHE A 1 197 ? 3.660 -0.856 -6.100 1.00 88.12 197 PHE A O 1
ATOM 1475 N N . ALA A 1 198 ? 3.711 1.403 -5.931 1.00 89.62 198 ALA A N 1
ATOM 1476 C CA . ALA A 1 198 ? 2.905 1.571 -4.720 1.00 89.62 198 ALA A CA 1
ATOM 1477 C C . ALA A 1 198 ? 1.607 2.311 -5.061 1.00 89.62 198 ALA A C 1
ATOM 1479 O O . ALA A 1 198 ? 1.560 3.537 -4.964 1.00 89.62 198 ALA A O 1
ATOM 1480 N N . PRO A 1 199 ? 0.567 1.605 -5.529 1.00 91.44 199 PRO A N 1
ATOM 1481 C CA . PRO A 1 199 ? -0.682 2.252 -5.895 1.00 91.44 199 PRO A CA 1
ATOM 1482 C C . PRO A 1 199 ? -1.385 2.836 -4.669 1.00 91.44 199 PRO A C 1
ATOM 1484 O O . PRO A 1 199 ? -1.362 2.241 -3.594 1.00 91.44 199 PRO A O 1
ATOM 1487 N N . ASP A 1 200 ? -2.041 3.977 -4.856 1.00 92.00 200 ASP A N 1
ATOM 1488 C CA . ASP A 1 200 ? -2.991 4.528 -3.896 1.00 92.00 200 ASP A CA 1
ATOM 1489 C C . ASP A 1 200 ? -4.433 4.229 -4.337 1.00 92.00 200 ASP A C 1
ATOM 1491 O O . ASP A 1 200 ? -4.785 4.385 -5.510 1.00 92.00 200 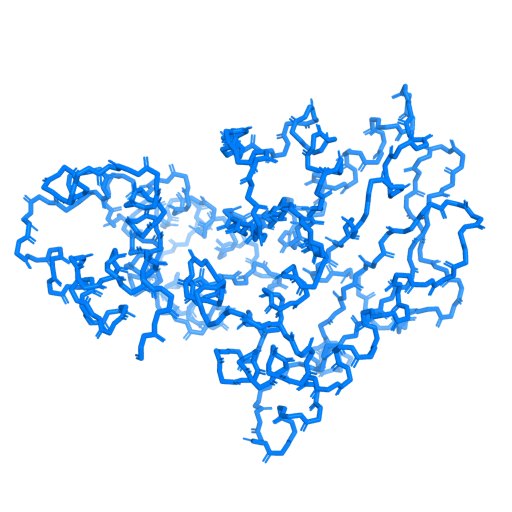ASP A O 1
ATOM 1495 N N . PHE A 1 201 ? -5.252 3.804 -3.378 1.00 94.50 201 PHE A N 1
ATOM 1496 C CA . PHE A 1 201 ? -6.665 3.443 -3.533 1.00 94.50 201 PHE A CA 1
ATOM 1497 C C . PHE A 1 201 ? -7.597 4.408 -2.786 1.00 94.50 201 PHE A C 1
ATOM 1499 O O . PHE A 1 201 ? -8.820 4.354 -2.917 1.00 94.50 201 PHE A O 1
ATOM 1506 N N . SER A 1 202 ? -7.026 5.329 -2.007 1.00 92.12 202 SER A N 1
ATOM 1507 C CA . SER A 1 202 ? -7.758 6.197 -1.085 1.00 92.12 202 SER A CA 1
ATOM 1508 C C . SER A 1 202 ? -8.264 7.499 -1.728 1.00 92.12 202 SER A C 1
ATOM 1510 O O . SER A 1 202 ? -8.771 8.382 -1.040 1.00 92.12 202 SER A O 1
ATOM 1512 N N . HIS A 1 203 ? -8.194 7.612 -3.058 1.00 91.94 203 HIS A N 1
ATOM 1513 C CA . HIS A 1 203 ? -8.566 8.802 -3.836 1.00 91.94 203 HIS A CA 1
ATOM 1514 C C . HIS A 1 203 ? -10.084 9.095 -3.894 1.00 91.94 203 HIS A C 1
ATOM 1516 O O . HIS A 1 203 ? -10.485 10.122 -4.439 1.00 91.94 203 HIS A O 1
ATOM 1522 N N . GLY A 1 204 ? -10.939 8.196 -3.387 1.00 91.62 204 GLY A N 1
ATOM 1523 C CA . GLY A 1 204 ? -12.387 8.424 -3.223 1.00 91.62 204 GLY A CA 1
ATOM 1524 C C . GLY A 1 204 ? -13.262 8.231 -4.472 1.00 91.62 204 GLY A C 1
ATOM 1525 O O . GLY A 1 204 ? -14.475 8.394 -4.405 1.00 91.62 204 GLY A O 1
ATOM 1526 N N . ASP A 1 205 ? -12.690 7.837 -5.612 1.00 95.75 205 ASP A N 1
ATOM 1527 C CA . ASP A 1 205 ? -13.455 7.559 -6.839 1.00 95.75 205 ASP A CA 1
ATOM 1528 C C . ASP A 1 205 ? -13.807 6.065 -6.894 1.00 95.75 205 ASP A C 1
ATOM 1530 O O . ASP A 1 205 ? -12.999 5.241 -7.317 1.00 95.75 205 ASP A O 1
ATOM 1534 N N . SER A 1 206 ? -15.018 5.702 -6.462 1.00 95.94 206 SER A N 1
ATOM 1535 C CA . SER A 1 206 ? -15.440 4.297 -6.345 1.00 95.94 206 SER A CA 1
ATOM 1536 C C . SER A 1 206 ? -15.418 3.524 -7.671 1.00 95.94 206 SER A C 1
ATOM 1538 O O . SER A 1 206 ? -15.155 2.323 -7.679 1.00 95.94 206 SER A O 1
ATOM 1540 N N . ALA A 1 207 ? -15.654 4.191 -8.806 1.00 97.12 207 ALA A N 1
ATOM 1541 C CA . ALA A 1 207 ? -15.604 3.553 -10.120 1.00 97.12 207 ALA A CA 1
ATOM 1542 C C . ALA A 1 207 ? -14.163 3.233 -10.535 1.00 97.12 207 ALA A C 1
ATOM 1544 O O . ALA A 1 207 ? -13.895 2.151 -11.058 1.00 97.12 207 ALA A O 1
ATOM 1545 N N . VAL A 1 208 ? -13.231 4.151 -10.265 1.00 97.31 208 VAL A N 1
ATOM 1546 C CA . VAL A 1 208 ? -11.799 3.907 -10.484 1.00 97.31 208 VAL A CA 1
ATOM 1547 C C . VAL A 1 208 ? -11.275 2.840 -9.524 1.00 97.31 208 VAL A C 1
ATOM 1549 O O . VAL A 1 208 ? -10.544 1.961 -9.970 1.00 97.31 208 VAL A O 1
ATOM 1552 N N . LEU A 1 209 ? -11.708 2.846 -8.260 1.00 96.81 209 LEU A N 1
ATOM 1553 C CA . LEU A 1 209 ? -11.339 1.824 -7.277 1.00 96.81 209 LEU A CA 1
ATOM 1554 C C . LEU A 1 209 ? -11.728 0.416 -7.756 1.00 96.81 209 LEU A C 1
ATOM 1556 O O . LEU A 1 209 ? -10.907 -0.499 -7.716 1.00 96.81 209 LEU A O 1
ATOM 1560 N N . ARG A 1 210 ? -12.945 0.241 -8.297 1.00 96.19 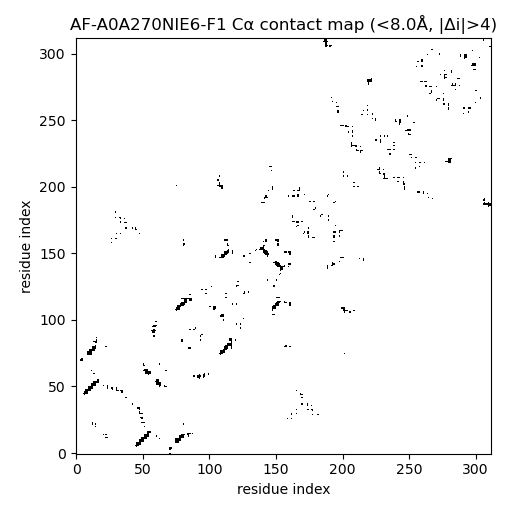210 ARG A N 1
ATOM 1561 C CA . ARG A 1 210 ? -13.361 -1.036 -8.910 1.00 96.19 210 ARG A CA 1
ATOM 1562 C C . ARG A 1 210 ? -12.462 -1.445 -10.078 1.00 96.19 210 ARG A C 1
ATOM 1564 O O . ARG A 1 210 ? -12.090 -2.610 -10.169 1.00 96.19 210 ARG A O 1
ATOM 1571 N N . ALA A 1 211 ? -12.079 -0.502 -10.944 1.00 95.50 211 ALA A N 1
ATOM 1572 C CA . ALA A 1 211 ? -11.151 -0.782 -12.042 1.00 95.50 211 ALA A CA 1
ATOM 1573 C C . ALA A 1 211 ? -9.755 -1.188 -11.541 1.00 95.50 211 ALA A C 1
ATOM 1575 O O . ALA A 1 211 ? -9.166 -2.121 -12.083 1.00 95.50 211 ALA A O 1
ATOM 1576 N N . GLN A 1 212 ? -9.225 -0.503 -10.518 1.00 94.06 212 GLN A N 1
ATOM 1577 C CA . GLN A 1 212 ? -7.936 -0.841 -9.910 1.00 94.06 212 GLN A CA 1
ATOM 1578 C C . GLN A 1 212 ? -7.968 -2.254 -9.323 1.00 94.06 212 GLN A C 1
ATOM 1580 O O . GLN A 1 212 ? -7.106 -3.059 -9.660 1.00 94.06 212 GLN A O 1
ATOM 1585 N N . ARG A 1 213 ? -8.980 -2.591 -8.516 1.00 92.81 213 ARG A N 1
ATOM 1586 C CA . ARG A 1 213 ? -9.112 -3.938 -7.937 1.00 92.81 213 ARG A CA 1
ATOM 1587 C C . ARG A 1 213 ? -9.248 -5.025 -8.984 1.00 92.81 213 ARG A C 1
ATOM 1589 O O . ARG A 1 213 ? -8.598 -6.061 -8.893 1.00 92.81 213 ARG A O 1
ATOM 1596 N N . TRP A 1 214 ? -10.062 -4.771 -10.008 1.00 93.25 214 TRP A N 1
ATOM 1597 C CA . TRP A 1 214 ? -10.196 -5.700 -11.120 1.00 93.25 214 TRP A CA 1
ATOM 1598 C C . TRP A 1 214 ? -8.840 -5.948 -11.796 1.00 93.25 214 TRP A C 1
ATOM 1600 O O . TRP A 1 214 ? -8.503 -7.099 -12.060 1.00 93.25 214 TRP A O 1
ATOM 1610 N N . LEU A 1 215 ? -8.017 -4.909 -11.993 1.00 91.19 215 LEU A N 1
ATOM 1611 C CA . LEU A 1 215 ? -6.657 -5.080 -12.511 1.00 91.19 215 LEU A CA 1
ATOM 1612 C C . LEU A 1 215 ? -5.777 -5.936 -11.593 1.00 91.19 215 LEU A C 1
ATOM 1614 O O . LEU A 1 215 ? -5.092 -6.818 -12.102 1.00 91.19 215 LEU A O 1
ATOM 1618 N N . HIS A 1 216 ? -5.789 -5.703 -10.275 1.00 88.56 216 HIS A N 1
ATOM 1619 C CA . HIS A 1 216 ? -5.008 -6.506 -9.319 1.00 88.56 216 HIS A CA 1
ATOM 1620 C C . HIS A 1 216 ? -5.405 -7.987 -9.346 1.00 88.56 216 HIS A C 1
ATOM 1622 O O . HIS A 1 216 ? -4.524 -8.844 -9.324 1.00 88.56 216 HIS A O 1
ATOM 1628 N N . GLY A 1 217 ? -6.697 -8.292 -9.500 1.00 87.56 217 GLY A N 1
ATOM 1629 C CA . GLY A 1 217 ? -7.195 -9.667 -9.618 1.00 87.56 217 GLY A CA 1
ATOM 1630 C C . GLY A 1 217 ? -6.938 -10.349 -10.972 1.00 87.56 217 GLY A C 1
ATOM 1631 O O . GLY A 1 217 ? -7.037 -11.568 -11.059 1.00 87.56 217 GLY A O 1
ATOM 1632 N N . ASN A 1 218 ? -6.597 -9.600 -12.030 1.00 86.75 218 ASN A N 1
ATOM 1633 C CA . ASN A 1 218 ? -6.499 -10.117 -13.408 1.00 86.75 218 ASN A CA 1
ATOM 1634 C C . ASN A 1 218 ? -5.112 -9.922 -14.056 1.00 86.75 218 ASN A C 1
ATOM 1636 O O . ASN A 1 218 ? -4.976 -9.990 -15.278 1.00 86.75 218 ASN A O 1
ATOM 1640 N N . LEU A 1 219 ? -4.052 -9.718 -13.262 1.00 78.00 219 LEU A N 1
ATOM 1641 C CA . LEU A 1 219 ? -2.705 -9.385 -13.765 1.00 78.00 219 LEU A CA 1
ATOM 1642 C C . LEU A 1 219 ? -2.097 -10.408 -14.740 1.00 78.00 219 LEU A C 1
ATOM 1644 O O . LEU A 1 219 ? -1.241 -10.041 -15.549 1.00 78.00 219 LEU A O 1
ATOM 1648 N N . ALA A 1 220 ? -2.518 -11.673 -14.667 1.00 72.62 220 ALA A N 1
ATOM 1649 C CA . ALA A 1 220 ? -2.015 -12.751 -15.518 1.00 72.62 220 ALA A CA 1
ATOM 1650 C C . ALA A 1 220 ? -2.656 -12.781 -16.920 1.00 72.62 220 ALA A C 1
ATOM 1652 O O . ALA A 1 220 ? -2.044 -13.299 -17.851 1.00 72.62 220 ALA A O 1
ATOM 1653 N N . VAL A 1 221 ? -3.854 -12.208 -17.092 1.00 68.62 221 VAL A N 1
ATOM 1654 C CA . VAL A 1 221 ? -4.671 -12.343 -18.319 1.00 68.62 221 VAL A CA 1
ATOM 1655 C C . VAL A 1 221 ? -4.312 -11.286 -19.382 1.00 68.62 221 VAL A C 1
ATOM 1657 O O . VAL A 1 221 ? -4.747 -11.358 -20.526 1.00 68.62 221 VAL A O 1
ATOM 1660 N N . GLY A 1 222 ? -3.437 -10.332 -19.046 1.00 70.00 222 GLY A N 1
ATOM 1661 C CA . GLY A 1 222 ? -3.035 -9.233 -19.927 1.00 70.00 222 GLY A CA 1
ATOM 1662 C C . GLY A 1 222 ? -3.732 -7.918 -19.573 1.00 70.00 222 GLY A C 1
ATOM 1663 O O . GLY A 1 222 ? -4.339 -7.784 -18.515 1.00 70.00 222 GLY A O 1
ATOM 1664 N N . ILE A 1 223 ? -3.581 -6.901 -20.428 1.00 76.75 223 ILE A N 1
ATOM 1665 C CA . ILE A 1 223 ? -4.229 -5.596 -20.224 1.00 76.75 223 ILE A CA 1
ATOM 1666 C C . ILE A 1 223 ? -5.511 -5.569 -21.056 1.00 76.75 223 ILE A C 1
ATOM 1668 O O . ILE A 1 223 ? -5.437 -5.407 -22.270 1.00 76.75 223 ILE A O 1
ATOM 1672 N N . ASP A 1 224 ? -6.661 -5.706 -20.399 1.00 83.69 224 ASP A N 1
ATOM 1673 C CA . ASP A 1 224 ? -7.983 -5.636 -21.031 1.00 83.69 224 ASP A CA 1
ATOM 1674 C C . ASP A 1 224 ? -8.722 -4.368 -20.566 1.00 83.69 224 ASP A C 1
ATOM 1676 O O . ASP A 1 224 ? -9.224 -4.271 -19.442 1.00 83.69 224 ASP A O 1
ATOM 1680 N N . LEU A 1 225 ? -8.753 -3.365 -21.450 1.00 88.81 225 LEU A N 1
ATOM 1681 C CA . LEU A 1 225 ? -9.451 -2.102 -21.210 1.00 88.81 225 LEU A CA 1
ATOM 1682 C C . LEU A 1 225 ? -10.968 -2.304 -21.113 1.00 88.81 225 LEU A C 1
ATOM 1684 O O . LEU A 1 225 ? -11.618 -1.602 -20.335 1.00 88.81 225 LEU A O 1
ATOM 1688 N N . ASP A 1 226 ? -11.527 -3.260 -21.854 1.00 91.25 226 ASP A N 1
ATOM 1689 C CA . ASP A 1 226 ? -12.958 -3.547 -21.819 1.00 91.25 226 ASP A CA 1
ATOM 1690 C C . ASP A 1 226 ? -13.339 -4.187 -20.485 1.00 91.25 226 ASP A C 1
ATOM 1692 O O . ASP A 1 226 ? -14.358 -3.828 -19.896 1.00 91.25 226 ASP A O 1
ATOM 1696 N N . GLY A 1 227 ? -12.485 -5.055 -19.943 1.00 92.56 227 GLY A N 1
ATOM 1697 C CA . GLY A 1 227 ? -12.597 -5.595 -18.588 1.00 92.56 227 GLY A CA 1
ATOM 1698 C C . GLY A 1 227 ? -12.629 -4.506 -17.521 1.00 92.56 227 GLY A C 1
ATOM 1699 O O . GLY A 1 227 ? -13.530 -4.487 -16.679 1.00 92.56 227 GLY A O 1
ATOM 1700 N N . MET A 1 228 ? -11.733 -3.520 -17.614 1.00 93.56 228 MET A N 1
ATOM 1701 C CA . MET A 1 228 ? -11.762 -2.361 -16.715 1.00 93.56 228 MET A CA 1
ATOM 1702 C C . MET A 1 228 ? -13.027 -1.510 -16.891 1.00 93.56 228 MET A C 1
ATOM 1704 O O . MET A 1 228 ? -13.572 -0.998 -15.908 1.00 93.56 228 MET A O 1
ATOM 1708 N N . CYS A 1 229 ? -13.508 -1.340 -18.125 1.00 95.94 229 CYS A N 1
ATOM 1709 C CA . CYS A 1 229 ? -14.752 -0.622 -18.410 1.00 95.94 229 CYS A CA 1
ATOM 1710 C C . CYS A 1 229 ? -15.959 -1.342 -17.794 1.00 95.94 229 CYS A C 1
ATOM 1712 O O . CYS A 1 229 ? -16.759 -0.701 -17.110 1.00 95.94 229 CYS A O 1
ATOM 1714 N N . ARG A 1 230 ? -16.044 -2.672 -17.945 1.00 95.88 230 ARG A N 1
ATOM 1715 C CA . ARG A 1 230 ? -17.078 -3.514 -17.322 1.00 95.88 230 ARG A CA 1
ATOM 1716 C C . ARG A 1 230 ? -17.035 -3.414 -15.796 1.00 95.88 230 ARG A C 1
ATOM 1718 O O . ARG A 1 230 ? -18.062 -3.150 -15.183 1.00 95.88 230 ARG A O 1
ATOM 1725 N N . ALA A 1 231 ? -15.858 -3.530 -15.181 1.00 95.25 231 ALA A N 1
ATOM 1726 C CA . ALA A 1 231 ? -15.711 -3.446 -13.724 1.00 95.25 231 ALA A CA 1
ATOM 1727 C C . ALA A 1 231 ? -16.061 -2.056 -13.154 1.00 95.25 231 ALA A C 1
ATOM 1729 O O . ALA A 1 231 ? -16.675 -1.926 -12.092 1.00 95.25 231 ALA A O 1
ATOM 1730 N N . SER A 1 232 ? -15.674 -0.989 -13.855 1.00 96.44 232 SER A N 1
ATOM 1731 C CA . SER A 1 232 ? -15.947 0.386 -13.417 1.00 96.44 232 SER A CA 1
ATOM 1732 C C . SER A 1 232 ? -17.355 0.875 -13.746 1.00 96.44 232 SER A C 1
ATOM 1734 O O . SER A 1 232 ? -17.809 1.827 -13.105 1.00 96.44 232 SER A O 1
ATOM 1736 N N . LEU A 1 233 ? -18.045 0.222 -14.688 1.00 97.44 233 LEU A N 1
ATOM 1737 C CA . LEU A 1 233 ? -19.286 0.687 -15.318 1.00 97.44 233 LEU A CA 1
ATOM 1738 C C . LEU A 1 233 ? -19.095 2.019 -16.067 1.00 97.44 233 LEU A C 1
ATOM 1740 O O . LEU A 1 233 ? -19.973 2.881 -16.080 1.00 97.44 233 LEU A O 1
ATOM 1744 N N . LEU A 1 234 ? -17.919 2.218 -16.671 1.00 97.25 234 LEU A N 1
ATOM 1745 C CA . LEU A 1 234 ? -17.568 3.431 -17.410 1.00 97.25 234 LEU A CA 1
ATOM 1746 C C . LEU A 1 234 ? -17.249 3.123 -18.870 1.00 97.25 234 LEU A C 1
ATOM 1748 O O . LEU A 1 234 ? -16.673 2.094 -19.198 1.00 97.25 234 LEU A O 1
ATOM 1752 N N . LYS A 1 235 ? -17.544 4.085 -19.749 1.00 96.62 235 LYS A N 1
ATOM 1753 C CA . LYS A 1 235 ? -17.062 4.072 -21.138 1.00 96.62 235 LYS A CA 1
ATOM 1754 C C . LYS A 1 235 ? -15.551 4.371 -21.193 1.00 96.62 235 LYS A C 1
ATOM 1756 O O . LYS A 1 235 ? -15.078 5.143 -20.351 1.00 96.62 235 LYS A O 1
ATOM 1761 N N . PRO A 1 236 ? -14.816 3.909 -22.225 1.00 95.81 236 PRO A N 1
ATOM 1762 C CA . PRO A 1 236 ? -13.354 4.030 -22.303 1.00 95.81 236 PRO A CA 1
ATOM 1763 C C . PRO A 1 236 ? -12.807 5.448 -22.086 1.00 95.81 236 PRO A C 1
ATOM 1765 O O . PRO A 1 236 ? -11.927 5.661 -21.254 1.00 95.81 236 PRO A O 1
ATOM 1768 N N . ARG A 1 237 ? -13.372 6.460 -22.763 1.00 96.00 237 ARG A N 1
ATOM 1769 C CA . ARG A 1 237 ? -12.928 7.864 -22.629 1.00 96.00 237 ARG A CA 1
ATOM 1770 C C . ARG A 1 237 ? -13.148 8.416 -21.215 1.00 96.00 237 ARG A C 1
ATOM 1772 O O . ARG A 1 237 ? -12.317 9.164 -20.699 1.00 96.00 237 ARG A O 1
ATOM 1779 N N . THR A 1 238 ? -14.255 8.037 -20.577 1.00 97.38 238 THR A N 1
ATOM 1780 C CA . THR A 1 238 ? -14.578 8.449 -19.204 1.00 97.38 238 THR A CA 1
ATOM 1781 C C . THR A 1 238 ? -13.678 7.747 -18.196 1.00 97.38 238 THR A C 1
ATOM 1783 O O . THR A 1 238 ? -13.178 8.411 -17.286 1.00 97.38 238 THR A O 1
ATOM 1786 N N . LEU A 1 239 ? -13.435 6.445 -18.382 1.00 97.12 239 LEU A N 1
ATOM 1787 C CA . LEU A 1 239 ? -12.498 5.670 -17.576 1.00 97.12 239 LEU A CA 1
ATOM 1788 C C . LEU A 1 239 ? -11.100 6.281 -17.655 1.00 97.12 239 LEU A C 1
ATOM 1790 O O . LEU A 1 239 ? -10.559 6.639 -16.619 1.00 97.12 239 LEU A O 1
ATOM 1794 N N . GLN A 1 240 ? -10.560 6.501 -18.857 1.00 96.00 240 GLN A N 1
ATOM 1795 C CA . GLN A 1 240 ? -9.235 7.097 -19.055 1.00 96.00 240 GLN A CA 1
ATOM 1796 C C . GLN A 1 240 ? -9.082 8.411 -18.275 1.00 96.00 240 GLN A C 1
ATOM 1798 O O . GLN A 1 240 ? -8.126 8.587 -17.524 1.00 96.00 240 GLN A O 1
ATOM 1803 N N . ARG A 1 241 ? -10.048 9.328 -18.416 1.00 97.12 241 ARG A N 1
ATOM 1804 C CA . ARG A 1 241 ? -10.013 10.635 -17.748 1.00 97.12 241 ARG A CA 1
ATOM 1805 C C . ARG A 1 241 ? -10.103 10.513 -16.226 1.00 97.12 241 ARG A C 1
ATOM 1807 O O . ARG A 1 241 ? -9.317 11.144 -15.522 1.00 97.12 241 ARG A O 1
ATOM 1814 N N . ARG A 1 242 ? -11.065 9.739 -15.708 1.00 97.69 242 ARG A N 1
ATOM 1815 C CA . ARG A 1 242 ? -11.268 9.582 -14.255 1.00 97.69 242 ARG A CA 1
ATOM 1816 C C . ARG A 1 242 ? -10.109 8.835 -13.607 1.00 97.69 242 ARG A C 1
ATOM 1818 O O . ARG A 1 242 ? -9.638 9.272 -12.565 1.00 97.69 242 ARG A O 1
ATOM 1825 N N . PHE A 1 243 ? -9.618 7.781 -14.253 1.00 97.06 243 PHE A N 1
ATOM 1826 C CA . PHE A 1 243 ? -8.503 6.967 -13.780 1.00 97.06 243 PHE A CA 1
ATOM 1827 C C . PHE A 1 243 ? -7.215 7.793 -13.694 1.00 97.06 243 PHE A C 1
ATOM 1829 O O . PHE A 1 243 ? -6.583 7.810 -12.640 1.00 97.06 243 PHE A O 1
ATOM 1836 N N . SER A 1 244 ? -6.877 8.565 -14.736 1.00 96.25 244 SER A N 1
ATOM 1837 C CA . SER A 1 244 ? -5.722 9.475 -14.698 1.00 96.25 244 SER A CA 1
ATOM 1838 C C . SER A 1 244 ? -5.856 10.547 -13.620 1.00 96.25 244 SER A C 1
ATOM 1840 O O . SER A 1 244 ? -4.891 10.830 -12.921 1.00 96.25 244 SER A O 1
ATOM 1842 N N . ARG A 1 245 ? -7.052 11.122 -13.443 1.00 95.38 245 ARG A N 1
ATOM 1843 C CA . ARG A 1 245 ? -7.297 12.130 -12.401 1.00 95.38 245 ARG A CA 1
ATOM 1844 C C . ARG A 1 245 ? -7.162 11.560 -10.986 1.00 95.38 245 ARG A C 1
ATOM 1846 O O . ARG A 1 245 ? -6.706 12.261 -10.096 1.00 95.38 245 ARG A O 1
ATOM 1853 N N . ALA A 1 246 ? -7.605 10.324 -10.778 1.00 94.62 246 ALA A N 1
ATOM 1854 C CA . ALA A 1 246 ? -7.613 9.672 -9.473 1.00 94.62 246 ALA A CA 1
ATOM 1855 C C . ALA A 1 246 ? -6.251 9.073 -9.088 1.00 94.62 246 ALA A C 1
ATOM 1857 O O . ALA A 1 246 ? -5.884 9.108 -7.921 1.00 94.62 246 ALA A O 1
ATOM 1858 N N . THR A 1 247 ? -5.507 8.532 -10.057 1.00 93.31 247 THR A N 1
ATOM 1859 C CA . THR A 1 247 ? -4.272 7.761 -9.808 1.00 93.31 247 THR A CA 1
ATOM 1860 C C . THR A 1 247 ? -2.997 8.459 -10.290 1.00 93.31 247 THR A C 1
ATOM 1862 O O . THR A 1 247 ? -1.905 7.910 -10.156 1.00 93.31 247 THR A O 1
ATOM 1865 N N . GLY A 1 248 ? -3.120 9.617 -10.945 1.00 92.31 248 GLY A N 1
ATOM 1866 C CA . GLY A 1 248 ? -2.008 10.319 -11.596 1.00 92.31 248 GLY A CA 1
ATOM 1867 C C . GLY A 1 248 ? -1.460 9.626 -12.852 1.00 92.31 248 GLY A C 1
ATOM 1868 O O . GLY A 1 248 ? -0.559 10.151 -13.503 1.00 92.31 248 GLY A O 1
ATOM 1869 N N . THR A 1 249 ? -1.981 8.453 -13.233 1.00 93.06 249 THR A N 1
ATOM 1870 C CA . THR A 1 249 ? -1.493 7.669 -14.377 1.00 93.06 249 THR A CA 1
ATOM 1871 C C . THR A 1 249 ? -2.639 7.087 -15.197 1.00 93.06 249 THR A C 1
ATOM 1873 O O . THR A 1 249 ? -3.712 6.802 -14.683 1.00 93.06 249 THR A O 1
ATOM 1876 N N . GLY A 1 250 ? -2.437 6.907 -16.505 1.00 94.50 250 GLY A N 1
ATOM 1877 C CA . GLY A 1 250 ? -3.443 6.260 -17.352 1.00 94.50 250 GLY A CA 1
ATOM 1878 C C . GLY A 1 250 ? -3.578 4.758 -17.049 1.00 94.50 250 GLY A C 1
ATOM 1879 O O . GLY A 1 250 ? -2.584 4.133 -16.671 1.00 94.50 250 GLY A O 1
ATOM 1880 N N . PRO A 1 251 ? -4.752 4.147 -17.292 1.00 93.31 251 PRO A N 1
ATOM 1881 C CA . PRO A 1 251 ? -5.051 2.753 -16.946 1.00 93.31 251 PRO A CA 1
ATOM 1882 C C . PRO A 1 251 ? -4.061 1.745 -17.546 1.00 93.31 251 PRO A C 1
ATOM 1884 O O . PRO A 1 251 ? -3.585 0.855 -16.849 1.00 93.31 251 PRO A O 1
ATOM 1887 N N . ILE A 1 252 ? -3.670 1.923 -18.813 1.00 91.75 252 ILE A N 1
ATOM 1888 C CA . ILE A 1 252 ? -2.705 1.035 -19.484 1.00 91.75 252 ILE A CA 1
ATOM 1889 C C . ILE A 1 252 ? -1.317 1.131 -18.839 1.00 91.75 252 ILE A C 1
ATOM 1891 O O . ILE A 1 252 ? -0.685 0.111 -18.565 1.00 91.75 252 ILE A O 1
ATOM 1895 N N . LYS A 1 253 ? -0.847 2.354 -18.560 1.00 92.69 253 LYS A N 1
ATOM 1896 C CA . LYS A 1 253 ? 0.449 2.582 -17.905 1.00 92.69 253 LYS A CA 1
ATOM 1897 C C . LYS A 1 253 ? 0.433 1.993 -16.493 1.00 92.69 253 LYS A C 1
ATOM 1899 O O . LYS A 1 253 ? 1.350 1.266 -16.127 1.00 92.69 253 LYS A O 1
ATOM 1904 N N . TYR A 1 254 ? -0.635 2.237 -15.738 1.00 93.81 254 TYR A N 1
ATOM 1905 C CA . TYR A 1 254 ? -0.845 1.664 -14.410 1.00 93.81 254 TYR A CA 1
ATOM 1906 C C . TYR A 1 254 ? -0.790 0.126 -14.437 1.00 93.81 254 TYR A C 1
ATOM 1908 O O . TYR A 1 254 ? -0.053 -0.480 -13.660 1.00 93.81 254 TYR A O 1
ATOM 1916 N N . ALA A 1 255 ? -1.473 -0.515 -15.391 1.00 92.44 255 ALA A N 1
ATOM 1917 C CA . ALA A 1 255 ? -1.446 -1.968 -15.544 1.00 92.44 255 ALA A CA 1
ATOM 1918 C C . ALA A 1 255 ? -0.043 -2.505 -15.895 1.00 92.44 255 ALA A C 1
ATOM 1920 O O . ALA A 1 255 ? 0.368 -3.542 -15.377 1.00 92.44 255 ALA A O 1
ATOM 1921 N N . GLN A 1 256 ? 0.739 -1.793 -16.715 1.00 92.25 256 GLN A N 1
ATOM 1922 C CA . GLN A 1 256 ? 2.141 -2.153 -16.973 1.00 92.25 256 GLN A CA 1
ATOM 1923 C C . GLN A 1 256 ? 2.989 -2.096 -15.695 1.00 92.25 256 GLN A C 1
ATOM 1925 O O . GLN A 1 256 ? 3.737 -3.036 -15.426 1.00 92.25 256 GLN A O 1
ATOM 1930 N N . HIS A 1 257 ? 2.848 -1.039 -14.887 1.00 92.38 257 HIS A N 1
ATOM 1931 C CA . HIS A 1 257 ? 3.543 -0.923 -13.602 1.00 92.38 257 HIS A CA 1
ATOM 1932 C C . HIS A 1 257 ? 3.161 -2.052 -12.638 1.00 92.38 257 HIS A C 1
ATOM 1934 O O . HIS A 1 257 ? 4.047 -2.642 -12.017 1.00 92.38 257 HIS A O 1
ATOM 1940 N N . LEU A 1 258 ? 1.876 -2.412 -12.560 1.00 91.12 258 LEU A N 1
ATOM 1941 C CA . LEU A 1 258 ? 1.435 -3.548 -11.751 1.00 91.12 258 LEU A CA 1
ATOM 1942 C C . LEU A 1 258 ? 2.033 -4.874 -12.221 1.00 91.12 258 LEU A C 1
ATOM 1944 O O . LEU A 1 258 ? 2.521 -5.645 -11.398 1.00 91.12 258 LEU A O 1
ATOM 1948 N N . ARG A 1 259 ? 2.060 -5.129 -13.533 1.00 91.31 259 ARG A N 1
ATOM 1949 C CA . ARG A 1 259 ? 2.643 -6.357 -14.095 1.00 91.31 259 ARG A CA 1
ATOM 1950 C C . ARG A 1 259 ? 4.142 -6.456 -13.832 1.00 91.31 259 ARG A C 1
ATOM 1952 O O . ARG A 1 259 ? 4.629 -7.543 -13.537 1.00 91.31 259 ARG A O 1
ATOM 1959 N N . ILE A 1 260 ? 4.876 -5.344 -13.897 1.00 92.06 260 ILE A N 1
ATOM 1960 C CA . ILE A 1 260 ? 6.304 -5.331 -13.547 1.00 92.06 260 ILE A CA 1
ATOM 1961 C C . ILE A 1 260 ? 6.517 -5.523 -12.047 1.00 92.06 260 ILE A C 1
ATOM 1963 O O . ILE A 1 260 ? 7.361 -6.330 -11.672 1.00 92.06 260 ILE A O 1
ATOM 1967 N N . SER A 1 261 ? 5.716 -4.876 -11.201 1.00 89.38 261 SER A N 1
ATOM 1968 C CA . SER A 1 261 ? 5.731 -5.089 -9.747 1.00 89.38 261 SER A CA 1
ATOM 1969 C C . SER A 1 261 ? 5.456 -6.561 -9.394 1.00 89.38 261 SER A C 1
ATOM 1971 O O . SER A 1 261 ? 6.173 -7.171 -8.602 1.00 89.38 261 SER A O 1
ATOM 1973 N N . TYR A 1 262 ? 4.490 -7.196 -10.067 1.00 88.88 262 TYR A N 1
ATOM 1974 C CA . TYR A 1 262 ? 4.220 -8.626 -9.913 1.00 88.88 262 TYR A CA 1
ATOM 1975 C C . TYR A 1 262 ? 5.368 -9.505 -10.430 1.00 88.88 262 TYR A C 1
ATOM 1977 O O . TYR A 1 262 ? 5.766 -10.451 -9.753 1.00 88.88 262 TYR A O 1
ATOM 1985 N N . ALA A 1 263 ? 5.969 -9.162 -11.573 1.00 90.62 263 ALA A N 1
ATOM 1986 C CA . ALA A 1 263 ? 7.145 -9.858 -12.091 1.00 90.62 263 ALA A CA 1
ATOM 1987 C C . ALA A 1 263 ? 8.332 -9.790 -11.118 1.00 90.62 263 ALA A C 1
ATOM 1989 O O . ALA A 1 263 ? 8.989 -10.803 -10.896 1.00 90.62 263 ALA A O 1
ATOM 1990 N N . GLN A 1 264 ? 8.587 -8.624 -10.514 1.00 86.88 264 GLN A N 1
ATOM 1991 C CA . GLN A 1 264 ? 9.616 -8.450 -9.487 1.00 86.88 264 GLN A CA 1
ATOM 1992 C C . GLN A 1 264 ? 9.355 -9.376 -8.295 1.00 86.88 264 GLN A C 1
ATOM 1994 O O . GLN A 1 264 ? 10.257 -10.110 -7.904 1.00 86.88 264 GLN A O 1
ATOM 1999 N N . ARG A 1 265 ? 8.116 -9.448 -7.788 1.00 83.94 265 ARG A N 1
ATOM 2000 C CA . ARG A 1 265 ? 7.750 -10.392 -6.715 1.00 83.94 265 ARG A CA 1
ATOM 2001 C C . ARG A 1 265 ? 7.959 -11.855 -7.103 1.00 83.94 265 ARG A C 1
ATOM 2003 O O . ARG A 1 265 ? 8.537 -12.608 -6.328 1.00 83.94 265 ARG A O 1
ATOM 2010 N N . LEU A 1 266 ? 7.533 -12.271 -8.298 1.00 86.00 266 LEU A N 1
ATOM 2011 C CA . LEU A 1 266 ? 7.741 -13.648 -8.769 1.00 86.00 266 LEU A CA 1
ATOM 2012 C C . LEU A 1 266 ? 9.228 -14.007 -8.835 1.00 86.00 266 LEU A C 1
ATOM 2014 O O . LEU A 1 266 ? 9.619 -15.100 -8.434 1.00 86.00 266 LEU A O 1
ATOM 2018 N N . ILE A 1 267 ? 10.050 -13.076 -9.313 1.00 85.25 267 ILE A N 1
ATOM 2019 C CA . ILE A 1 267 ? 11.501 -13.232 -9.372 1.00 85.25 267 ILE A CA 1
ATOM 2020 C C . ILE A 1 267 ? 12.091 -13.427 -7.967 1.00 85.25 267 ILE A C 1
ATOM 2022 O O . ILE A 1 267 ? 12.901 -14.330 -7.770 1.00 85.25 267 ILE A O 1
ATOM 2026 N N . LEU A 1 268 ? 11.666 -12.623 -6.989 1.00 78.69 268 LEU A N 1
ATOM 2027 C CA . LEU A 1 268 ? 12.120 -12.741 -5.596 1.00 78.69 268 LEU A CA 1
ATOM 2028 C C . LEU A 1 268 ? 11.678 -14.048 -4.940 1.00 78.69 268 LEU A C 1
ATOM 2030 O O . LEU A 1 268 ? 12.407 -14.610 -4.134 1.00 78.69 268 LEU A O 1
ATOM 2034 N N . ARG A 1 269 ? 10.522 -14.576 -5.350 1.00 79.19 269 ARG A N 1
ATOM 2035 C CA . ARG A 1 269 ? 10.022 -15.901 -4.956 1.00 79.19 269 ARG A CA 1
ATOM 2036 C C . ARG A 1 269 ? 10.694 -17.055 -5.722 1.00 79.19 269 ARG A C 1
ATOM 2038 O O . ARG A 1 269 ? 10.208 -18.181 -5.682 1.00 79.19 269 ARG A O 1
ATOM 2045 N N . GLY A 1 270 ? 11.784 -16.796 -6.449 1.00 80.69 270 GLY A N 1
ATOM 2046 C CA . GLY A 1 270 ? 12.591 -17.821 -7.116 1.00 80.69 270 GLY A CA 1
ATOM 2047 C C . GLY A 1 270 ? 12.061 -18.297 -8.472 1.00 80.69 270 GLY A C 1
ATOM 2048 O O . GLY A 1 270 ? 12.600 -19.246 -9.045 1.00 80.69 270 GLY A O 1
ATOM 2049 N N . VAL A 1 271 ? 11.030 -17.658 -9.037 1.00 86.94 271 VAL A N 1
ATOM 2050 C CA . VAL A 1 271 ? 10.554 -18.010 -10.382 1.00 86.94 271 VAL A CA 1
ATOM 2051 C C . VAL A 1 271 ? 11.627 -17.654 -11.412 1.00 86.94 271 VAL A C 1
ATOM 2053 O O . VAL A 1 271 ? 12.096 -16.517 -11.493 1.00 86.94 271 VAL A O 1
ATOM 2056 N N . ARG A 1 272 ? 11.997 -18.627 -12.251 1.00 88.31 272 ARG A N 1
ATOM 2057 C CA . ARG A 1 272 ? 13.008 -18.439 -13.301 1.00 88.31 272 ARG A CA 1
ATOM 2058 C C . ARG A 1 272 ? 12.565 -17.340 -14.264 1.00 88.31 272 ARG A C 1
ATOM 2060 O O . ARG A 1 272 ? 11.455 -17.397 -14.782 1.00 88.31 272 ARG A O 1
ATOM 2067 N N . ILE A 1 273 ? 13.459 -16.404 -14.601 1.00 86.69 273 ILE A N 1
ATOM 2068 C CA . ILE A 1 273 ? 13.170 -15.261 -15.499 1.00 86.69 273 ILE A CA 1
ATOM 2069 C C . ILE A 1 273 ? 12.494 -15.701 -16.808 1.00 86.69 273 ILE A C 1
ATOM 2071 O O . ILE A 1 273 ? 11.586 -15.025 -17.291 1.00 86.69 273 ILE A O 1
ATOM 2075 N N . ARG A 1 274 ? 12.913 -16.844 -17.373 1.00 87.81 274 ARG A N 1
ATOM 2076 C CA . ARG A 1 274 ? 12.327 -17.395 -18.604 1.00 87.81 274 ARG A CA 1
ATOM 2077 C C . ARG A 1 274 ? 10.844 -17.755 -18.467 1.00 87.81 274 ARG A C 1
ATOM 2079 O O . ARG A 1 274 ? 10.147 -17.699 -19.462 1.00 87.81 274 ARG A O 1
ATOM 2086 N N . ASP A 1 275 ? 10.355 -18.039 -17.263 1.00 90.75 275 ASP A N 1
ATOM 2087 C CA . ASP A 1 275 ? 8.960 -18.412 -16.997 1.00 90.75 275 ASP A CA 1
ATOM 2088 C C . ASP A 1 275 ? 8.110 -17.203 -16.549 1.00 90.75 275 ASP A C 1
ATOM 2090 O O . ASP A 1 275 ? 6.883 -17.243 -16.615 1.00 90.75 275 ASP A O 1
ATOM 2094 N N . VAL A 1 276 ? 8.744 -16.106 -16.107 1.00 91.38 276 VAL A N 1
ATOM 2095 C CA . VAL A 1 276 ? 8.053 -14.935 -15.530 1.00 91.38 276 VAL A CA 1
ATOM 2096 C C . VAL A 1 276 ? 7.173 -14.219 -16.553 1.00 91.38 276 VAL A C 1
ATOM 2098 O O . VAL A 1 276 ? 6.050 -13.856 -16.220 1.00 91.38 276 VAL A O 1
ATOM 2101 N N . HIS A 1 277 ? 7.652 -14.024 -17.787 1.00 90.56 277 HIS A N 1
ATOM 2102 C CA . HIS A 1 277 ? 6.933 -13.246 -18.806 1.00 90.56 277 HIS A CA 1
ATOM 2103 C C . HIS A 1 277 ? 5.518 -13.788 -19.072 1.00 90.56 277 HIS A C 1
ATOM 2105 O O . HIS A 1 277 ? 4.559 -13.020 -18.996 1.00 90.56 277 HIS A O 1
ATOM 2111 N N . ASN A 1 278 ? 5.382 -15.106 -19.247 1.00 88.75 278 ASN A N 1
ATOM 2112 C CA . ASN A 1 278 ? 4.091 -15.768 -19.443 1.00 88.75 278 ASN A CA 1
ATOM 2113 C C . ASN A 1 278 ? 3.178 -15.626 -18.217 1.00 88.75 278 ASN A C 1
ATOM 2115 O O . ASN A 1 278 ? 1.999 -15.322 -18.363 1.00 88.75 278 ASN A O 1
ATOM 2119 N N . ARG A 1 279 ? 3.721 -15.764 -16.997 1.00 89.00 279 ARG A N 1
ATOM 2120 C CA . ARG A 1 279 ? 2.941 -15.636 -15.748 1.00 89.00 279 ARG A CA 1
ATOM 2121 C C . ARG A 1 279 ? 2.388 -14.237 -15.510 1.00 89.00 279 ARG A C 1
ATOM 2123 O O . ARG A 1 279 ? 1.391 -14.084 -14.816 1.00 89.00 279 ARG A O 1
ATOM 2130 N N . VAL A 1 280 ? 3.036 -13.220 -16.070 1.00 89.31 280 VAL A N 1
ATOM 2131 C CA . VAL A 1 280 ? 2.560 -11.837 -16.000 1.00 89.31 280 VAL A CA 1
ATOM 2132 C C . VAL A 1 280 ? 1.853 -11.406 -17.290 1.00 89.31 280 VAL A C 1
ATOM 2134 O O . VAL A 1 280 ? 1.733 -10.208 -17.532 1.00 89.31 280 VAL A O 1
ATOM 2137 N N . GLY A 1 281 ? 1.443 -12.349 -18.149 1.00 87.56 281 GLY A N 1
ATOM 2138 C CA . GLY A 1 281 ? 0.616 -12.127 -19.343 1.00 87.56 281 GLY A CA 1
ATOM 2139 C C . GLY A 1 281 ? 1.340 -11.569 -20.577 1.00 87.56 281 GLY A C 1
ATOM 2140 O O . GLY A 1 281 ? 0.708 -10.927 -21.418 1.00 87.56 281 GLY A O 1
ATOM 2141 N N . TYR A 1 28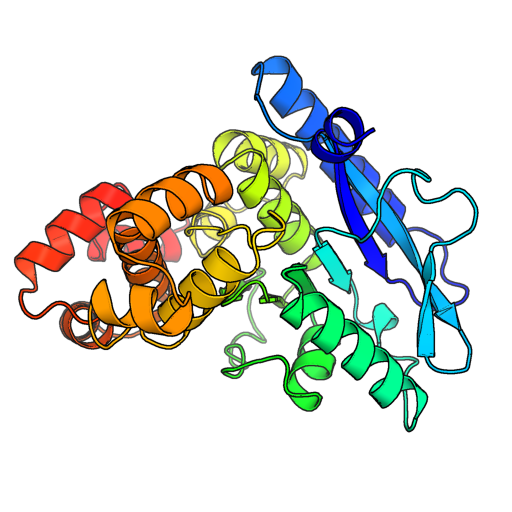2 ? 2.676 -11.635 -20.649 1.00 88.44 282 TYR A N 1
ATOM 2142 C CA . TYR A 1 282 ? 3.427 -11.254 -21.856 1.00 88.44 282 TYR A CA 1
ATOM 2143 C C . TYR A 1 282 ? 3.731 -12.515 -22.652 1.00 88.44 282 TYR A C 1
ATOM 2145 O O . TYR A 1 282 ? 4.402 -13.400 -22.138 1.00 88.44 282 TYR A O 1
ATOM 2153 N N . THR A 1 283 ? 3.287 -12.561 -23.905 1.00 86.31 283 THR A N 1
ATOM 2154 C CA . THR A 1 283 ? 3.586 -13.663 -24.831 1.00 86.31 283 THR A CA 1
ATOM 2155 C C . THR A 1 283 ? 5.011 -13.585 -25.380 1.00 86.31 283 THR A C 1
ATOM 2157 O O . THR A 1 283 ? 5.658 -14.606 -25.577 1.00 86.31 283 THR A O 1
ATOM 2160 N N . ASP A 1 284 ? 5.529 -12.370 -25.588 1.00 89.25 284 ASP A N 1
ATOM 2161 C CA . ASP A 1 284 ? 6.897 -12.135 -26.052 1.00 89.25 284 ASP A CA 1
ATOM 2162 C C . ASP A 1 284 ? 7.833 -11.753 -24.893 1.00 89.25 284 ASP A C 1
ATOM 2164 O O . ASP A 1 284 ? 7.697 -10.707 -24.243 1.00 89.25 284 ASP A O 1
ATOM 2168 N N . SER A 1 285 ? 8.847 -12.591 -24.676 1.00 90.75 285 SER A N 1
ATOM 2169 C CA . SER A 1 285 ? 9.900 -12.363 -23.685 1.00 90.75 285 SER A CA 1
ATOM 2170 C C . SER A 1 285 ? 10.739 -11.104 -23.965 1.00 90.75 285 SER A C 1
ATOM 2172 O O . SER A 1 285 ? 11.201 -10.453 -23.022 1.00 90.75 285 SER A O 1
ATOM 2174 N N . SER A 1 286 ? 10.908 -10.712 -25.231 1.00 91.50 286 SER A N 1
ATOM 2175 C CA . SER A 1 286 ? 11.655 -9.513 -25.625 1.00 91.50 286 SER A CA 1
ATOM 2176 C C . SER A 1 286 ? 10.870 -8.247 -25.294 1.00 91.50 286 SER A C 1
ATOM 2178 O O . SER A 1 286 ? 11.419 -7.317 -24.692 1.00 91.50 286 SER A O 1
ATOM 2180 N N . ALA A 1 287 ? 9.569 -8.227 -25.601 1.00 91.12 287 ALA A N 1
ATOM 2181 C CA . ALA A 1 287 ? 8.658 -7.177 -25.158 1.00 91.12 287 ALA A CA 1
ATOM 2182 C C . ALA A 1 287 ? 8.652 -7.027 -23.634 1.00 91.12 287 ALA A C 1
ATOM 2184 O O . ALA A 1 287 ? 8.825 -5.906 -23.145 1.00 91.12 287 ALA A O 1
ATOM 2185 N N . PHE A 1 288 ? 8.556 -8.138 -22.893 1.00 92.56 288 PHE A N 1
ATOM 2186 C CA . PHE A 1 288 ? 8.643 -8.139 -21.432 1.00 92.56 288 PHE A CA 1
ATOM 2187 C C . PHE A 1 288 ? 9.953 -7.522 -20.922 1.00 92.56 288 PHE A C 1
ATOM 2189 O O . PHE A 1 288 ? 9.927 -6.646 -20.061 1.00 92.56 288 PHE A O 1
ATOM 2196 N N . ARG A 1 289 ? 11.112 -7.925 -21.457 1.00 93.06 289 ARG A N 1
ATOM 2197 C CA . ARG A 1 289 ? 12.411 -7.381 -21.018 1.00 93.06 289 ARG A CA 1
ATOM 2198 C C . ARG A 1 289 ? 12.511 -5.876 -21.252 1.00 93.06 289 ARG A C 1
ATOM 2200 O O . ARG A 1 289 ? 13.014 -5.165 -20.384 1.00 93.06 289 ARG A O 1
ATOM 2207 N N . ARG A 1 290 ? 12.000 -5.385 -22.386 1.00 93.19 290 ARG A N 1
ATOM 2208 C CA . ARG A 1 290 ? 11.996 -3.955 -22.724 1.00 93.19 290 ARG A CA 1
ATOM 2209 C C . ARG A 1 290 ? 11.141 -3.142 -21.756 1.00 93.19 290 ARG A C 1
ATOM 2211 O O . ARG A 1 290 ? 11.589 -2.104 -21.276 1.00 93.19 290 ARG A O 1
ATOM 2218 N N . ILE A 1 291 ? 9.923 -3.606 -21.463 1.00 92.56 291 ILE A N 1
ATOM 2219 C CA . ILE A 1 291 ? 9.025 -2.902 -20.538 1.00 92.56 291 ILE A CA 1
ATOM 2220 C C . ILE A 1 291 ? 9.488 -3.032 -19.085 1.00 92.56 291 ILE A C 1
ATOM 2222 O O . ILE A 1 291 ? 9.429 -2.049 -18.352 1.00 92.56 291 ILE A O 1
ATOM 2226 N N . PHE A 1 292 ? 10.045 -4.184 -18.695 1.00 93.38 292 PHE A N 1
ATOM 2227 C CA . PHE A 1 292 ? 10.678 -4.363 -17.391 1.00 93.38 292 PHE A CA 1
ATOM 2228 C C . PHE A 1 292 ? 11.806 -3.351 -17.215 1.00 93.38 292 PHE A C 1
ATOM 2230 O O . PHE A 1 292 ? 11.759 -2.579 -16.269 1.00 93.38 292 PHE A O 1
ATOM 2237 N N . HIS A 1 293 ? 12.751 -3.275 -18.159 1.00 92.75 293 HIS A N 1
ATOM 2238 C CA . HIS A 1 293 ? 13.866 -2.329 -18.088 1.00 92.75 293 HIS A CA 1
ATOM 2239 C C . HIS A 1 293 ? 13.409 -0.872 -18.037 1.00 92.75 293 HIS A C 1
ATOM 2241 O O . HIS A 1 293 ? 13.913 -0.097 -17.232 1.00 92.75 293 HIS A O 1
ATOM 2247 N N . ARG A 1 294 ? 12.413 -0.508 -18.849 1.00 92.69 294 ARG A N 1
ATOM 2248 C CA . ARG A 1 294 ? 11.851 0.846 -18.858 1.00 92.69 294 ARG A CA 1
ATOM 2249 C C . ARG A 1 294 ? 11.247 1.246 -17.509 1.00 92.69 294 ARG A C 1
ATOM 2251 O O . ARG A 1 294 ? 11.351 2.406 -17.135 1.00 92.69 294 ARG A O 1
ATOM 2258 N N . ILE A 1 295 ? 10.583 0.318 -16.818 1.00 90.56 295 ILE A N 1
ATOM 2259 C CA . ILE A 1 295 ? 9.867 0.605 -15.566 1.00 90.56 295 ILE A CA 1
ATOM 2260 C C . ILE A 1 295 ? 10.769 0.448 -14.337 1.00 90.56 295 ILE A C 1
ATOM 2262 O O . ILE A 1 295 ? 10.675 1.254 -13.418 1.00 90.56 295 ILE A O 1
ATOM 2266 N N . SER A 1 296 ? 11.624 -0.574 -14.300 1.00 86.31 296 SER A N 1
ATOM 2267 C CA . SER A 1 296 ? 12.486 -0.878 -13.150 1.00 86.31 296 SER A CA 1
ATOM 2268 C C . SER A 1 296 ? 13.887 -0.265 -13.247 1.00 86.31 296 SER A C 1
ATOM 2270 O O . SER A 1 296 ? 14.669 -0.383 -12.307 1.00 86.31 296 SER A O 1
ATOM 2272 N N . GLY A 1 297 ? 14.246 0.321 -14.394 1.00 87.81 297 GLY A N 1
ATOM 2273 C CA . GLY A 1 297 ? 15.574 0.880 -14.666 1.00 87.81 297 GLY A CA 1
ATOM 2274 C C . GLY A 1 297 ? 16.675 -0.164 -14.902 1.00 87.81 297 GLY A C 1
ATOM 2275 O O . GLY A 1 297 ? 17.831 0.191 -15.127 1.00 87.81 297 GLY A O 1
ATOM 2276 N N . CYS A 1 298 ? 16.369 -1.466 -14.859 1.00 88.62 298 CYS A N 1
ATOM 2277 C CA . CYS A 1 298 ? 17.366 -2.528 -15.011 1.00 88.62 298 CYS A CA 1
ATOM 2278 C C . CYS A 1 298 ? 16.790 -3.788 -15.675 1.00 88.62 298 CYS A C 1
ATOM 2280 O O . CYS A 1 298 ? 15.583 -3.964 -15.778 1.00 88.62 298 CYS A O 1
ATOM 2282 N N . SER A 1 299 ? 17.644 -4.669 -16.204 1.00 90.62 299 SER A N 1
ATOM 2283 C CA . SER A 1 299 ? 17.173 -5.956 -16.737 1.00 90.62 299 SER A CA 1
ATOM 2284 C C . SER A 1 299 ? 16.745 -6.896 -15.597 1.00 90.62 299 SER A C 1
ATOM 2286 O O . SER A 1 299 ? 17.270 -6.764 -14.490 1.00 90.62 299 SER A O 1
ATOM 2288 N N . PRO A 1 300 ? 15.873 -7.896 -15.838 1.00 88.88 300 PRO A N 1
ATOM 2289 C CA . PRO A 1 300 ? 15.491 -8.870 -14.809 1.00 88.88 300 PRO A CA 1
ATOM 2290 C C . PRO A 1 300 ? 16.686 -9.561 -14.130 1.00 88.88 300 PRO A C 1
ATOM 2292 O O . PRO A 1 300 ? 16.700 -9.732 -12.916 1.00 88.88 300 PRO A O 1
ATOM 2295 N N . SER A 1 301 ? 17.733 -9.904 -14.889 1.00 87.31 301 SER A N 1
ATOM 2296 C CA . SER A 1 301 ? 18.946 -10.518 -14.331 1.00 87.31 301 SER A CA 1
ATOM 2297 C C . SER A 1 301 ? 19.741 -9.550 -13.450 1.00 87.31 301 SER A C 1
ATOM 2299 O O . SER A 1 301 ? 20.264 -9.951 -12.410 1.00 87.31 301 SER A O 1
ATOM 2301 N N . LYS A 1 302 ? 19.823 -8.267 -13.840 1.00 86.06 302 LYS A N 1
ATOM 2302 C CA . LYS A 1 302 ? 20.460 -7.224 -13.021 1.00 86.06 302 LYS A CA 1
ATOM 2303 C C . LYS A 1 302 ? 19.640 -6.947 -11.759 1.00 86.06 302 LYS A C 1
ATOM 2305 O O . LYS A 1 302 ? 20.235 -6.769 -10.705 1.00 86.06 302 LYS A O 1
ATOM 2310 N N . TYR A 1 303 ? 18.311 -6.988 -11.856 1.00 83.69 303 TYR A N 1
ATOM 2311 C CA . TYR A 1 303 ? 17.400 -6.847 -10.722 1.00 83.69 303 TYR A CA 1
ATOM 2312 C C . TYR A 1 303 ? 17.660 -7.912 -9.645 1.00 83.69 303 TYR A C 1
ATOM 2314 O O . TYR A 1 303 ? 17.899 -7.555 -8.496 1.00 83.69 303 TYR A O 1
ATOM 2322 N N . ILE A 1 304 ? 17.729 -9.200 -10.020 1.00 79.12 304 ILE A N 1
ATOM 2323 C CA . ILE A 1 304 ? 18.074 -10.283 -9.075 1.00 79.12 304 ILE A CA 1
ATOM 2324 C C . ILE A 1 304 ? 19.428 -10.024 -8.426 1.00 79.12 304 ILE A C 1
ATOM 2326 O O . ILE A 1 304 ? 19.551 -10.095 -7.209 1.00 79.12 304 ILE A O 1
ATOM 2330 N N . ARG A 1 305 ? 20.450 -9.714 -9.232 1.00 77.00 305 ARG A N 1
ATOM 2331 C CA . ARG A 1 305 ? 21.800 -9.476 -8.713 1.00 77.00 305 ARG A CA 1
ATOM 2332 C C . ARG A 1 305 ? 21.825 -8.320 -7.717 1.00 77.00 305 ARG A C 1
ATOM 2334 O O . ARG A 1 305 ? 22.476 -8.442 -6.690 1.00 77.00 305 ARG A O 1
ATOM 2341 N N . TYR A 1 306 ? 21.128 -7.228 -8.021 1.00 71.69 306 TYR A N 1
ATOM 2342 C CA . TYR A 1 306 ? 21.057 -6.051 -7.162 1.00 71.69 306 TYR A CA 1
ATOM 2343 C C . TYR A 1 306 ? 20.415 -6.374 -5.809 1.00 71.69 306 TYR A C 1
ATOM 2345 O O . TYR A 1 306 ? 20.967 -6.010 -4.774 1.00 71.69 306 TYR A O 1
ATOM 2353 N N . VAL A 1 307 ? 19.312 -7.129 -5.813 1.00 67.50 307 VAL A N 1
ATOM 2354 C CA . VAL A 1 307 ? 18.640 -7.550 -4.576 1.00 67.50 307 VAL A CA 1
ATOM 2355 C C . VAL A 1 307 ? 19.490 -8.550 -3.783 1.00 67.50 307 VAL A C 1
ATOM 2357 O O . VAL A 1 307 ? 19.627 -8.401 -2.575 1.00 67.50 307 VAL A O 1
ATOM 2360 N N . MET A 1 308 ? 20.119 -9.522 -4.451 1.00 62.78 308 MET A N 1
ATOM 2361 C CA . MET A 1 308 ? 20.891 -10.589 -3.795 1.00 62.78 308 MET A CA 1
ATOM 2362 C C . MET A 1 308 ? 22.279 -10.155 -3.301 1.00 62.78 308 MET A C 1
ATOM 2364 O O . MET A 1 308 ? 22.791 -10.738 -2.355 1.00 62.78 308 MET A O 1
ATOM 2368 N N . ARG A 1 309 ? 22.916 -9.161 -3.937 1.00 56.59 309 ARG A N 1
ATOM 2369 C CA . ARG A 1 309 ? 24.255 -8.662 -3.551 1.00 56.59 309 ARG A CA 1
ATOM 2370 C C . ARG A 1 309 ? 24.224 -7.379 -2.722 1.00 56.59 309 ARG A C 1
ATOM 2372 O O . ARG A 1 309 ? 25.269 -6.836 -2.402 1.00 56.59 309 ARG A O 1
ATOM 2379 N N . GLY A 1 310 ? 23.035 -6.878 -2.402 1.00 53.12 310 GLY A N 1
ATOM 2380 C CA . GLY A 1 310 ? 22.859 -5.705 -1.555 1.00 53.12 310 GLY A CA 1
ATOM 2381 C C . GLY A 1 310 ? 23.330 -4.366 -2.122 1.00 53.12 310 GLY A C 1
ATOM 2382 O O . GLY A 1 310 ? 23.465 -3.423 -1.350 1.00 53.12 310 GLY A O 1
ATOM 2383 N N . GLY A 1 311 ? 23.482 -4.269 -3.446 1.00 47.94 311 GLY A N 1
ATOM 2384 C CA . GLY A 1 311 ? 23.803 -3.032 -4.159 1.00 47.94 311 GLY A CA 1
ATOM 2385 C C . GLY A 1 311 ? 25.173 -2.453 -3.805 1.00 47.94 311 GLY A C 1
ATOM 2386 O O . GLY A 1 311 ? 25.255 -1.602 -2.924 1.00 47.94 311 GLY A O 1
ATOM 2387 N N . GLU A 1 312 ? 26.207 -2.885 -4.534 1.00 33.84 312 GLU A N 1
ATOM 2388 C CA . GLU A 1 312 ? 27.467 -2.132 -4.679 1.00 33.84 312 GLU A CA 1
ATOM 2389 C C . GLU A 1 312 ? 27.200 -0.719 -5.224 1.00 33.84 312 GLU A C 1
ATOM 2391 O O . GLU A 1 312 ? 26.381 -0.595 -6.172 1.00 33.84 312 GLU A O 1
#

pLDDT: mean 85.37, std 13.27, range [33.84, 97.69]

Secondary structure (DSSP, 8-state):
-HHHHTTEEEEEEE--TT--SHHHHHHHHHHHHHHHHHHHTT--SPEEEEEEEEE-TT--EEEPTTSS-TT-SS-SEEEE-STHHHHT--HHHHHHHHHHHHHHHHHTPEEEEETHHHHHHHHTT--SS---TT-TT-SS-EEEEETTEEEEESTTHHHHHHHHHHHHHHHHHHHHHHHHHTT---HHHIIIIITS-----TT--HHHHHHHHHHHHTTTS---HHHHHHHHT--HHHHHHHHHHHHSS-HHHHHHHHHHHHHHHHHHTT--HHHHHHHTT-S-HHHHHHHHHHHHSS-HHHHHHHHHHT--

Mean predicted aligned error: 6.43 Å

Organism: Stenotrophomonas maltophilia (NCBI:txid40324)

Foldseek 3Di:
DVVVQQQEQEEEEEAEPPDDCVLQVVLQVLLVLLQVLCVVVVNPFHRYHYFYWYADPQLHIDTDPPRDDPPHPDHLEYEDLDLRSPVPADDRNLLNNLVVVVVCLLQQRAYEYEANRLVSNVVSPVDPDRDPPVCPPDPAWDWDAASRYIYIYDPSRSVLVSLLVSCATRNDPSSVVSCVVVPVPFLLRCLLQSNADRWGRSLRLSLLNQLVVQLSVCQLQDQDLVSSCVRSVHDSVRNQVVNCVRGVDGSNVVSLSSLLSVLSVCVVVVNDLVCSCNRRHHPDSVVVQVSNCVNSVDGSVVSSVCNVVRHD

Nearest PDB structures (foldseek):
  3mkl-assembly2_B  TM=8.731E-01  e=5.024E-04  Escherichia coli K-12
  3mkl-assembly1_A  TM=8.672E-01  e=6.889E-04  Escherichia coli K-12
  6xiu-assembly1_B-2  TM=8.789E-01  e=3.338E-03  Escherichia coli
  6xiv-assembly1_A  TM=8.492E-01  e=5.359E-03  Escherichia coli
  6xiv-assembly1_B-2  TM=8.486E-01  e=8.162E-03  Escherichia coli